Protein AF-R5CMC1-F1 (afdb_monomer_lite)

Secondary structure (DSSP, 8-state):
--EEEE-TTSBHHHHHHHHHHHHS-EEEEEETTEEPPTTSBHHHH--SS-----EEEETTSBHHHHHHHHHHHH---EEEE-TTS-SBPPTTSBGGGGGGSPTT--HHHHHHHHHHHHHHHHHHHHHSS----TTGGG---EEEEEEETTEEEEEETTS-EEEEEE-S-HHHHHHHHHHHTT----TT--HHHHHHHHHHHHSTTSSEEEETTEEEEE-TTS-EEEEEE-SSHHHHHHHHHHHTT----TT--HHHHHHHHHHHHHHT-

Radius of gyration: 24.09 Å; chains: 1; bounding box: 57×42×67 Å

pLDDT: mean 83.31, std 14.86, range [30.09, 97.38]

Structure (mmCIF, N/CA/C/O backbone):
data_AF-R5CMC1-F1
#
_entry.id   AF-R5CMC1-F1
#
loop_
_atom_site.group_PDB
_atom_site.id
_atom_site.type_symbol
_atom_site.label_atom_id
_atom_site.label_alt_id
_atom_site.label_comp_id
_atom_site.label_asym_id
_atom_site.label_entity_id
_atom_site.label_seq_id
_atom_site.pdbx_PDB_ins_code
_atom_site.Cartn_x
_atom_site.Cartn_y
_atom_site.Cartn_z
_atom_site.occupancy
_atom_site.B_iso_or_equiv
_atom_site.auth_seq_id
_atom_site.auth_comp_id
_atom_site.auth_asym_id
_atom_site.auth_atom_id
_atom_site.pdbx_PDB_model_num
ATOM 1 N N . MET A 1 1 ? 2.387 18.041 -15.851 1.00 59.41 1 MET A N 1
ATOM 2 C CA . MET A 1 1 ? 2.554 16.586 -15.951 1.00 59.41 1 MET A CA 1
ATOM 3 C C . MET A 1 1 ? 3.574 16.272 -17.021 1.00 59.41 1 MET A C 1
ATOM 5 O O . MET A 1 1 ? 3.312 16.553 -18.188 1.00 59.41 1 MET A O 1
ATOM 9 N N . LYS A 1 2 ? 4.754 15.781 -16.638 1.00 79.81 2 LYS A N 1
ATOM 10 C CA . LYS A 1 2 ? 5.768 15.344 -17.600 1.00 79.81 2 LYS A CA 1
ATOM 11 C C . LYS A 1 2 ? 5.525 13.889 -18.008 1.00 79.81 2 LYS A C 1
ATOM 13 O O . LYS A 1 2 ? 5.348 13.019 -17.153 1.00 79.81 2 LYS A O 1
ATOM 18 N N . THR A 1 3 ? 5.516 13.622 -19.310 1.00 87.25 3 THR A N 1
ATOM 19 C CA . THR A 1 3 ? 5.372 12.269 -19.852 1.00 87.25 3 THR A CA 1
ATOM 20 C C . THR A 1 3 ? 6.050 12.137 -21.210 1.00 87.25 3 THR A C 1
ATOM 22 O O . THR A 1 3 ? 6.203 13.131 -21.923 1.00 87.25 3 THR A O 1
ATOM 25 N N . PHE A 1 4 ? 6.448 10.919 -21.576 1.00 88.88 4 PHE A N 1
ATOM 26 C CA . PHE A 1 4 ? 6.809 10.590 -22.948 1.00 88.88 4 PHE A CA 1
ATOM 27 C C . PHE A 1 4 ? 6.451 9.141 -23.291 1.00 88.88 4 PHE A C 1
ATOM 29 O O . PHE A 1 4 ? 6.505 8.245 -22.447 1.00 88.88 4 PHE A O 1
ATOM 36 N N . ALA A 1 5 ? 6.099 8.909 -24.555 1.00 89.56 5 ALA A N 1
ATOM 37 C CA . ALA A 1 5 ? 5.783 7.582 -25.063 1.00 89.56 5 ALA A CA 1
ATOM 38 C C . ALA A 1 5 ? 7.048 6.842 -25.520 1.00 89.56 5 ALA A C 1
ATOM 40 O O . ALA A 1 5 ? 7.943 7.418 -26.143 1.00 89.56 5 ALA A O 1
ATOM 41 N N . ILE A 1 6 ? 7.094 5.543 -25.244 1.00 92.00 6 ILE A N 1
ATOM 42 C CA . ILE A 1 6 ? 8.160 4.628 -25.638 1.00 92.00 6 ILE A CA 1
ATOM 43 C C . ILE A 1 6 ? 7.558 3.575 -26.554 1.00 92.00 6 ILE A C 1
ATOM 45 O O . ILE A 1 6 ? 6.587 2.902 -26.203 1.00 92.00 6 ILE A O 1
ATOM 49 N N . ASP A 1 7 ? 8.169 3.402 -27.719 1.00 90.50 7 ASP A N 1
ATOM 50 C CA . ASP A 1 7 ? 7.853 2.325 -28.645 1.00 90.50 7 ASP A CA 1
ATOM 51 C C . ASP A 1 7 ? 9.130 1.652 -29.163 1.00 90.50 7 ASP A C 1
ATOM 53 O O . ASP A 1 7 ? 10.244 2.154 -29.000 1.00 90.50 7 ASP A O 1
ATOM 57 N N . GLY A 1 8 ? 8.975 0.490 -29.800 1.00 87.06 8 GLY A N 1
ATOM 58 C CA . GLY A 1 8 ? 10.109 -0.313 -30.257 1.00 87.06 8 GLY A CA 1
ATOM 59 C C . GLY A 1 8 ? 11.004 0.363 -31.308 1.00 87.06 8 GLY A C 1
ATOM 60 O O . GLY A 1 8 ? 12.155 -0.036 -31.466 1.00 87.06 8 GLY A O 1
ATOM 61 N N . ARG A 1 9 ? 10.523 1.370 -32.044 1.00 89.62 9 ARG A N 1
ATOM 62 C CA . ARG A 1 9 ? 11.312 2.059 -33.082 1.00 89.62 9 ARG A CA 1
ATOM 63 C C . ARG A 1 9 ? 12.285 3.072 -32.489 1.00 89.62 9 ARG A C 1
ATOM 65 O O . ARG A 1 9 ? 13.214 3.489 -33.181 1.00 89.62 9 ARG A O 1
ATOM 72 N N . LEU A 1 10 ? 12.084 3.457 -31.231 1.00 93.56 10 LEU A N 1
ATOM 73 C CA . LEU A 1 10 ? 12.938 4.404 -30.536 1.00 93.56 10 LEU A CA 1
ATOM 74 C C . LEU A 1 10 ? 14.370 3.851 -30.416 1.00 93.56 10 LEU A C 1
ATOM 76 O O . LEU A 1 10 ? 14.573 2.654 -30.184 1.00 93.56 10 LEU A O 1
ATOM 80 N N . ARG A 1 11 ? 15.378 4.714 -30.585 1.00 96.62 11 ARG A N 1
ATOM 81 C CA . ARG A 1 11 ? 16.780 4.346 -30.335 1.00 96.62 11 ARG A CA 1
ATOM 82 C C . ARG A 1 11 ? 17.079 4.366 -28.844 1.00 96.62 11 ARG A C 1
ATOM 84 O O . ARG A 1 11 ? 16.501 5.158 -28.103 1.00 96.62 11 ARG A O 1
ATOM 91 N N . VAL A 1 12 ? 18.035 3.547 -28.416 1.00 96.94 12 VAL A N 1
ATOM 92 C CA . VAL A 1 12 ? 18.514 3.526 -27.026 1.00 96.94 12 VAL A CA 1
ATOM 93 C C . VAL A 1 12 ? 18.991 4.911 -26.591 1.00 96.94 12 VAL A C 1
ATOM 95 O O . VAL A 1 12 ? 18.649 5.349 -25.493 1.00 96.94 12 VAL A O 1
ATOM 98 N N . LYS A 1 13 ? 19.713 5.628 -27.459 1.00 97.38 13 LYS A N 1
ATOM 99 C CA . LYS A 1 13 ? 20.130 7.010 -27.207 1.00 97.38 13 LYS A CA 1
ATOM 100 C C . LYS A 1 13 ? 18.946 7.933 -26.933 1.00 97.38 13 LYS A C 1
ATOM 102 O O . LYS A 1 13 ? 18.904 8.579 -25.896 1.00 97.38 13 LYS A O 1
ATOM 107 N N . THR A 1 14 ? 17.950 7.922 -27.818 1.00 96.75 14 THR A N 1
ATOM 108 C CA . THR A 1 14 ? 16.742 8.745 -27.680 1.00 96.75 14 THR A CA 1
ATOM 109 C C . THR A 1 14 ? 15.995 8.438 -26.384 1.00 96.75 14 THR A C 1
ATOM 111 O O . THR A 1 14 ? 15.523 9.358 -25.729 1.00 96.75 14 THR A O 1
ATOM 114 N N . LEU A 1 15 ? 15.930 7.165 -25.972 1.00 96.12 15 LEU A N 1
ATOM 115 C CA . LEU A 1 15 ? 15.303 6.781 -24.704 1.00 96.12 15 LEU A CA 1
ATOM 116 C C . LEU A 1 15 ? 16.036 7.415 -23.518 1.00 96.12 15 LEU A C 1
ATOM 118 O O . LEU A 1 15 ? 15.398 7.983 -22.636 1.00 96.12 15 LEU A O 1
ATOM 122 N N . LYS A 1 16 ? 17.370 7.315 -23.499 1.00 97.06 16 LYS A N 1
ATOM 123 C CA . LYS A 1 16 ? 18.210 7.886 -22.438 1.00 97.06 16 LYS A CA 1
ATOM 124 C C . LYS A 1 16 ? 18.105 9.407 -22.392 1.00 97.06 16 LYS A C 1
ATOM 126 O O . LYS A 1 16 ? 17.956 9.960 -21.305 1.00 97.06 16 LYS A O 1
ATOM 131 N N . ASP A 1 17 ? 18.163 10.054 -23.553 1.00 96.75 17 ASP A N 1
ATOM 132 C CA . ASP A 1 17 ? 18.106 11.509 -23.680 1.00 96.75 17 ASP A CA 1
ATOM 133 C C . ASP A 1 17 ? 16.742 12.031 -23.216 1.00 96.75 17 ASP A C 1
ATOM 135 O O . ASP A 1 17 ? 16.688 12.850 -22.302 1.00 96.75 17 ASP A O 1
ATOM 139 N N . HIS A 1 18 ? 15.639 11.468 -23.724 1.00 94.69 18 HIS A N 1
ATOM 140 C CA . HIS A 1 18 ? 14.291 11.854 -23.295 1.00 94.69 18 HIS A CA 1
ATOM 141 C C . HIS A 1 18 ? 14.075 11.607 -21.803 1.00 94.69 18 HIS A C 1
ATOM 143 O O . HIS A 1 18 ? 13.518 12.460 -21.115 1.00 94.69 18 HIS A O 1
ATOM 149 N N . PHE A 1 19 ? 14.532 10.467 -21.277 1.00 95.62 19 PHE A N 1
ATOM 150 C CA . PHE A 1 19 ? 14.424 10.177 -19.851 1.00 95.62 19 PHE A CA 1
ATOM 151 C C . PHE A 1 19 ? 15.168 11.225 -19.015 1.00 95.62 19 PHE A C 1
ATOM 153 O O . PHE A 1 19 ? 14.617 11.751 -18.048 1.00 95.62 19 PHE A O 1
ATOM 160 N N . LYS A 1 20 ? 16.391 11.583 -19.417 1.00 95.00 20 LYS A N 1
ATOM 161 C CA . LYS A 1 20 ? 17.207 12.584 -18.727 1.00 95.00 20 LYS A CA 1
ATOM 162 C C . LYS A 1 20 ? 16.623 13.990 -18.821 1.00 95.00 20 LYS A C 1
ATOM 164 O O . LYS A 1 20 ? 16.594 14.697 -17.822 1.00 95.00 20 LYS A O 1
ATOM 169 N N . GLU A 1 21 ? 16.147 14.401 -19.988 1.00 93.94 21 GLU A N 1
ATOM 170 C CA . GLU A 1 21 ? 15.527 15.716 -20.187 1.00 93.94 21 GLU A CA 1
ATOM 171 C C . GLU A 1 21 ? 14.210 15.846 -19.416 1.00 93.94 21 GLU A C 1
ATOM 173 O O . GLU A 1 21 ? 13.919 16.891 -18.833 1.00 93.94 21 GLU A O 1
ATOM 178 N N . THR A 1 22 ? 13.428 14.768 -19.365 1.00 92.06 22 THR A N 1
ATOM 179 C CA . THR A 1 22 ? 12.117 14.767 -18.713 1.00 92.06 22 THR A CA 1
ATOM 180 C C . THR A 1 22 ? 12.259 14.696 -17.190 1.00 92.06 22 THR A C 1
ATOM 182 O O . THR A 1 22 ? 11.681 15.511 -16.464 1.00 92.06 22 THR A O 1
ATOM 185 N N . PHE A 1 23 ? 13.059 13.751 -16.698 1.00 93.56 23 PHE A N 1
ATOM 186 C CA . PHE A 1 23 ? 13.088 13.352 -15.287 1.00 93.56 23 PHE A CA 1
ATOM 187 C C . PHE A 1 23 ? 14.410 13.664 -14.572 1.00 93.56 23 PHE A C 1
ATOM 189 O O . PHE A 1 23 ? 14.518 13.476 -13.367 1.00 93.56 23 PHE A O 1
ATOM 196 N N . GLY A 1 24 ? 15.440 14.126 -15.285 1.00 91.00 24 GLY A N 1
ATOM 197 C CA . GLY A 1 24 ? 16.738 14.505 -14.712 1.00 91.00 24 GLY A CA 1
ATOM 198 C C . GLY A 1 24 ? 17.630 13.341 -14.261 1.00 91.00 24 GLY A C 1
ATOM 199 O O . GLY A 1 24 ? 18.790 13.568 -13.922 1.00 91.00 24 GLY A O 1
ATOM 200 N N . GLY A 1 25 ? 17.127 12.104 -14.284 1.00 92.56 25 GLY A N 1
ATOM 201 C CA . GLY A 1 25 ? 17.890 10.889 -13.997 1.00 92.56 25 GLY A CA 1
ATOM 202 C C . GLY A 1 25 ? 18.703 10.372 -15.182 1.00 92.56 25 GLY A C 1
ATOM 203 O O . GLY A 1 25 ? 18.585 10.849 -16.310 1.00 92.56 25 GLY A O 1
ATOM 204 N N . THR A 1 26 ? 19.523 9.351 -14.940 1.00 95.88 26 THR A N 1
ATOM 205 C CA . THR A 1 26 ? 20.242 8.644 -16.009 1.00 95.88 26 THR A CA 1
ATOM 206 C C . THR A 1 26 ? 19.709 7.229 -16.179 1.00 95.88 26 THR A C 1
ATOM 208 O O . THR A 1 26 ? 19.244 6.605 -15.227 1.00 95.88 26 THR A O 1
ATOM 211 N N . LEU A 1 27 ? 19.758 6.717 -17.412 1.00 96.88 27 LEU A N 1
ATOM 212 C CA . LEU A 1 27 ? 19.225 5.400 -17.735 1.00 96.88 27 LEU A CA 1
ATOM 213 C C . LEU A 1 27 ? 20.311 4.463 -18.268 1.00 96.88 27 LEU A C 1
ATOM 215 O O . LEU A 1 27 ? 21.010 4.755 -19.243 1.00 96.88 27 LEU A O 1
ATOM 219 N N . ARG A 1 28 ? 20.414 3.283 -17.657 1.00 96.81 28 ARG A N 1
ATOM 220 C CA . ARG A 1 28 ? 21.267 2.183 -18.116 1.00 96.81 28 ARG A CA 1
ATOM 221 C C . ARG A 1 28 ? 20.402 1.162 -18.839 1.00 96.81 28 ARG A C 1
ATOM 223 O O . ARG A 1 28 ? 19.561 0.518 -18.227 1.00 96.81 28 ARG A O 1
ATOM 230 N N . VAL A 1 29 ? 20.627 0.992 -20.136 1.00 96.81 29 VAL A N 1
ATOM 231 C CA . VAL A 1 29 ? 19.872 0.052 -20.980 1.00 96.81 29 VAL A CA 1
ATOM 232 C C . VAL A 1 29 ? 20.763 -1.134 -21.324 1.00 96.81 29 VAL A C 1
ATOM 234 O O . VAL A 1 29 ? 21.939 -0.943 -21.648 1.00 96.81 29 VAL A O 1
ATOM 237 N N . TYR A 1 30 ? 20.222 -2.349 -21.252 1.00 95.62 30 TYR A N 1
ATOM 238 C CA . TYR A 1 30 ? 20.971 -3.583 -21.474 1.00 95.62 30 TYR A CA 1
ATOM 239 C C . TYR A 1 30 ? 20.464 -4.354 -22.695 1.00 95.62 30 TYR A C 1
ATOM 241 O O . TYR A 1 30 ? 19.266 -4.470 -22.924 1.00 95.62 30 TYR A O 1
ATOM 249 N N . ASN A 1 31 ? 21.407 -4.925 -23.444 1.00 91.81 31 ASN A N 1
ATOM 250 C CA . ASN A 1 31 ? 21.173 -5.961 -24.440 1.00 91.81 31 ASN A CA 1
ATOM 251 C C . ASN A 1 31 ? 21.730 -7.280 -23.880 1.00 91.81 31 ASN A C 1
ATOM 253 O O . ASN A 1 31 ? 22.949 -7.498 -23.813 1.00 91.81 31 ASN A O 1
ATOM 257 N N . GLY A 1 32 ? 20.831 -8.126 -23.376 1.00 87.12 32 GLY A N 1
ATOM 258 C CA . GLY A 1 32 ? 21.195 -9.301 -22.591 1.00 87.12 32 GLY A CA 1
ATOM 259 C C . GLY A 1 32 ? 22.036 -8.922 -21.365 1.00 87.12 32 GLY A C 1
ATOM 260 O O . GLY A 1 32 ? 21.588 -8.197 -20.481 1.00 87.12 32 GLY A O 1
ATOM 261 N N . LYS A 1 33 ? 23.278 -9.417 -21.300 1.00 88.75 33 LYS A N 1
ATOM 262 C CA . LYS A 1 33 ? 24.200 -9.167 -20.172 1.00 88.75 33 LYS A CA 1
ATOM 263 C C . LYS A 1 33 ? 25.062 -7.908 -20.330 1.00 88.75 33 LYS A C 1
ATOM 265 O O . LYS A 1 33 ? 25.783 -7.558 -19.399 1.00 88.75 33 LYS A O 1
ATOM 270 N N . LYS A 1 34 ? 25.047 -7.254 -21.496 1.00 94.06 34 LYS A N 1
ATOM 271 C CA . LYS A 1 34 ? 25.914 -6.104 -21.811 1.00 94.06 34 LYS A CA 1
ATOM 272 C C . LYS A 1 34 ? 25.094 -4.820 -21.901 1.00 94.06 34 LYS A C 1
ATOM 274 O O . LYS A 1 34 ? 23.895 -4.881 -22.151 1.00 94.06 34 LYS A O 1
ATOM 279 N N . LYS A 1 35 ? 25.733 -3.659 -21.715 1.00 94.25 35 LYS A N 1
ATOM 280 C CA . LYS A 1 35 ? 25.093 -2.370 -22.029 1.00 94.25 35 LYS A CA 1
ATOM 281 C C . LYS A 1 35 ? 24.721 -2.350 -23.516 1.00 94.25 35 LYS A C 1
ATOM 283 O O . LYS A 1 35 ? 25.494 -2.832 -24.344 1.00 94.25 35 LYS A O 1
ATOM 288 N N . ALA A 1 36 ? 23.529 -1.854 -23.819 1.00 96.06 36 ALA A N 1
ATOM 289 C CA . ALA A 1 36 ? 23.044 -1.731 -25.183 1.00 96.06 36 ALA A CA 1
ATOM 290 C C . ALA A 1 36 ? 23.804 -0.634 -25.942 1.00 96.06 36 ALA A C 1
ATOM 292 O O . ALA A 1 36 ? 24.255 0.341 -25.337 1.00 96.06 36 ALA A O 1
ATOM 293 N N . ASP A 1 37 ? 23.923 -0.819 -27.255 1.00 95.62 37 ASP A N 1
ATOM 294 C CA . ASP A 1 37 ? 24.443 0.189 -28.179 1.00 95.62 37 ASP A CA 1
ATOM 295 C C . ASP A 1 37 ? 23.436 1.340 -28.307 1.00 95.62 37 ASP A C 1
ATOM 297 O O . ASP A 1 37 ? 22.235 1.106 -28.443 1.00 95.62 37 ASP A O 1
ATOM 301 N N . ASP A 1 38 ? 23.930 2.573 -28.257 1.00 95.81 38 ASP A N 1
ATOM 302 C CA . ASP A 1 38 ? 23.134 3.797 -28.318 1.00 95.81 38 ASP A CA 1
ATOM 303 C C . ASP A 1 38 ? 22.429 3.968 -29.672 1.00 95.81 38 ASP A C 1
ATOM 305 O O . ASP A 1 38 ? 21.322 4.514 -29.724 1.00 95.81 38 ASP A O 1
ATOM 309 N N . GLU A 1 39 ? 23.016 3.441 -30.751 1.00 96.12 39 GLU A N 1
ATOM 310 C CA . GLU A 1 39 ? 22.427 3.491 -32.095 1.00 96.12 39 GLU A CA 1
ATOM 311 C C . GLU A 1 39 ? 21.422 2.359 -32.363 1.00 96.12 39 GLU A C 1
ATOM 313 O O . GLU A 1 39 ? 20.653 2.423 -33.328 1.00 96.12 39 GLU A O 1
ATOM 318 N N . ALA A 1 40 ? 21.374 1.337 -31.502 1.00 95.44 40 ALA A N 1
ATOM 319 C CA . ALA A 1 40 ? 20.404 0.258 -31.627 1.00 95.44 40 ALA A CA 1
ATOM 320 C C . ALA A 1 40 ? 18.981 0.750 -31.318 1.00 95.44 40 ALA A C 1
ATOM 322 O O . ALA A 1 40 ? 18.754 1.624 -30.477 1.00 95.44 40 ALA A O 1
ATOM 323 N N . THR A 1 41 ? 17.993 0.152 -31.981 1.00 94.81 41 THR A N 1
ATOM 324 C CA . THR A 1 41 ? 16.577 0.373 -31.647 1.00 94.81 41 THR A CA 1
ATOM 325 C C . THR A 1 41 ? 16.158 -0.553 -30.515 1.00 94.81 41 THR A C 1
ATOM 327 O O . THR A 1 41 ? 16.662 -1.677 -30.421 1.00 94.81 41 THR A O 1
ATOM 330 N N . LEU A 1 42 ? 15.192 -0.137 -29.693 1.00 92.19 42 LEU A N 1
ATOM 331 C CA . LEU A 1 42 ? 14.618 -1.003 -28.658 1.00 92.19 42 LEU A CA 1
ATOM 332 C C . LEU A 1 42 ? 14.097 -2.312 -29.269 1.00 92.19 42 LEU A C 1
ATOM 334 O O . LEU A 1 42 ? 14.334 -3.394 -28.738 1.00 92.19 42 LEU A O 1
ATOM 338 N N . ALA A 1 43 ? 13.494 -2.241 -30.458 1.00 90.12 43 ALA A N 1
ATOM 339 C CA . ALA A 1 43 ? 13.009 -3.408 -31.175 1.00 90.12 43 ALA A CA 1
ATOM 340 C C . ALA A 1 43 ? 14.120 -4.401 -31.559 1.00 90.12 43 ALA A C 1
ATOM 342 O O . ALA A 1 43 ? 13.856 -5.595 -31.650 1.00 90.12 43 ALA A O 1
ATOM 343 N N . SER A 1 44 ? 15.346 -3.927 -31.792 1.00 90.69 44 SER A N 1
ATOM 344 C CA . SER A 1 44 ? 16.480 -4.778 -32.180 1.00 90.69 44 SER A CA 1
ATOM 345 C C . SER A 1 44 ? 17.169 -5.483 -31.009 1.00 90.69 44 SER A C 1
ATOM 347 O O . SER A 1 44 ? 17.870 -6.467 -31.228 1.00 90.69 44 SER A O 1
ATOM 349 N N . ILE A 1 45 ? 16.972 -4.999 -29.779 1.00 91.31 45 ILE A N 1
ATOM 350 C CA . ILE A 1 45 ? 17.603 -5.548 -28.563 1.00 91.31 45 ILE A CA 1
ATOM 351 C C . ILE A 1 45 ? 16.608 -6.236 -27.620 1.00 91.31 45 ILE A C 1
ATOM 353 O O . ILE A 1 45 ? 17.006 -6.754 -26.578 1.00 91.31 45 ILE A O 1
ATOM 357 N N . ARG A 1 46 ? 15.319 -6.217 -27.973 1.00 86.81 46 ARG A N 1
ATOM 358 C CA . ARG A 1 46 ? 14.238 -6.882 -27.241 1.00 86.81 46 ARG A CA 1
ATOM 359 C C . ARG A 1 46 ? 14.472 -8.387 -27.154 1.00 86.81 46 ARG A C 1
ATOM 361 O O . ARG A 1 46 ? 14.999 -8.992 -28.089 1.00 86.81 46 ARG A O 1
ATOM 368 N N . THR A 1 47 ? 14.022 -9.001 -26.066 1.00 80.94 47 THR A N 1
ATOM 369 C CA . THR A 1 47 ? 14.075 -10.460 -25.896 1.00 80.94 47 THR A CA 1
ATOM 370 C C . THR A 1 47 ? 12.695 -11.027 -25.569 1.00 80.94 47 THR A C 1
ATOM 372 O O . THR A 1 47 ? 11.901 -10.375 -24.904 1.00 80.94 47 THR A O 1
ATOM 375 N N . GLY A 1 48 ? 12.401 -12.239 -26.049 1.00 70.06 48 GLY A N 1
ATOM 376 C CA . GLY A 1 48 ? 11.093 -12.886 -25.882 1.00 70.06 48 GLY A CA 1
ATOM 377 C C . GLY A 1 48 ? 10.086 -12.593 -27.005 1.00 70.06 48 GLY A C 1
ATOM 378 O O . GLY A 1 48 ? 10.233 -11.638 -27.768 1.00 70.06 48 GLY A O 1
ATOM 379 N N . ASP A 1 49 ? 9.065 -13.451 -27.103 1.00 61.28 49 ASP A N 1
ATOM 380 C CA . ASP A 1 49 ? 7.999 -13.383 -28.121 1.00 61.28 49 ASP A CA 1
ATOM 381 C C . ASP A 1 49 ? 6.891 -12.368 -27.777 1.00 61.28 49 ASP A C 1
ATOM 383 O O . ASP A 1 49 ? 6.019 -12.070 -28.595 1.00 61.28 49 ASP A O 1
ATOM 387 N N . THR A 1 50 ? 6.911 -11.801 -26.571 1.00 56.44 50 THR A N 1
ATOM 388 C CA . THR A 1 50 ? 5.948 -10.796 -26.116 1.00 56.44 50 THR A CA 1
ATOM 389 C C . THR A 1 50 ? 6.360 -9.411 -26.580 1.00 56.44 50 THR A C 1
ATOM 391 O O . THR A 1 50 ? 7.096 -8.714 -25.887 1.00 56.44 50 THR A O 1
ATOM 394 N N . VAL A 1 51 ? 5.892 -8.998 -27.766 1.00 55.22 51 VAL A N 1
ATOM 395 C CA . VAL A 1 51 ? 6.048 -7.606 -28.206 1.00 55.22 51 VAL A CA 1
ATOM 396 C C . VAL A 1 51 ? 4.877 -7.116 -29.048 1.00 55.22 51 VAL A C 1
ATOM 398 O O . VAL A 1 51 ? 4.807 -7.356 -30.251 1.00 55.22 51 VAL A O 1
ATOM 401 N N . SER A 1 52 ? 4.034 -6.291 -28.438 1.00 57.59 52 SER A N 1
ATOM 402 C CA . SER A 1 52 ? 3.412 -5.155 -29.119 1.00 57.59 52 SER A CA 1
ATOM 403 C C . SER A 1 52 ? 2.890 -4.178 -28.075 1.00 57.59 52 SER A C 1
ATOM 405 O O . SER A 1 52 ? 2.156 -4.583 -27.176 1.00 57.59 52 SER A O 1
ATOM 407 N N . GLY A 1 53 ? 3.237 -2.900 -28.197 1.00 65.50 53 GLY A N 1
ATOM 408 C CA . GLY A 1 53 ? 2.653 -1.865 -27.355 1.00 65.50 53 GLY A CA 1
ATOM 409 C C . GLY A 1 53 ? 3.458 -0.576 -27.335 1.00 65.50 53 GLY A C 1
ATOM 410 O O . GLY A 1 53 ? 4.579 -0.507 -27.840 1.00 65.50 53 GLY A O 1
ATOM 411 N N . GLN A 1 54 ? 2.847 0.434 -26.732 1.00 79.81 54 GLN A N 1
ATOM 412 C CA . GLN A 1 54 ? 3.506 1.649 -26.279 1.00 79.81 54 GLN A CA 1
ATOM 413 C C . GLN A 1 54 ? 3.545 1.613 -24.746 1.00 79.81 54 GLN A C 1
ATOM 415 O O . GLN A 1 54 ? 2.619 1.113 -24.097 1.00 79.81 54 GLN A O 1
ATOM 420 N N . VAL A 1 55 ? 4.633 2.101 -24.160 1.00 83.00 55 VAL A N 1
ATOM 421 C CA . VAL A 1 55 ? 4.676 2.464 -22.739 1.00 83.00 55 VAL A CA 1
ATOM 422 C C . VAL A 1 55 ? 4.531 3.969 -22.675 1.00 83.00 55 VAL A C 1
ATOM 424 O O . VAL A 1 55 ? 5.301 4.681 -23.313 1.00 83.00 55 VAL A O 1
ATOM 427 N N . GLU A 1 56 ? 3.561 4.455 -21.916 1.00 87.38 56 GLU A N 1
ATOM 428 C CA . GLU A 1 56 ? 3.521 5.860 -21.542 1.00 87.38 56 GLU A CA 1
ATOM 429 C C . GLU A 1 56 ? 4.267 6.012 -20.220 1.00 87.38 56 GLU A C 1
ATOM 431 O O . GLU A 1 56 ? 3.877 5.457 -19.195 1.00 87.38 56 GLU A O 1
ATOM 436 N N . CYS A 1 57 ? 5.396 6.709 -20.264 1.00 85.81 57 CYS A N 1
ATOM 437 C CA . CYS A 1 57 ? 6.234 6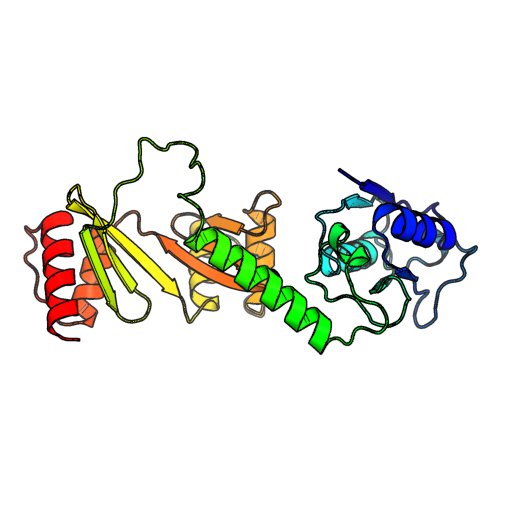.931 -19.103 1.00 85.81 57 CYS A CA 1
ATOM 438 C C . CYS A 1 57 ? 5.796 8.236 -18.434 1.00 85.81 57 CYS A C 1
ATOM 440 O O . CYS A 1 57 ? 5.917 9.301 -19.040 1.00 85.81 57 CYS A O 1
ATOM 442 N N . THR A 1 58 ? 5.247 8.175 -17.221 1.00 87.00 58 THR A N 1
ATOM 443 C CA . THR A 1 58 ? 4.711 9.343 -16.493 1.00 87.00 58 THR A CA 1
ATOM 444 C C . THR A 1 58 ? 5.546 9.670 -15.262 1.00 87.00 58 THR A C 1
ATOM 446 O O . THR A 1 58 ? 6.057 8.764 -14.615 1.00 87.00 58 THR A O 1
ATOM 449 N N . GLU A 1 59 ? 5.616 10.942 -14.875 1.00 81.62 59 GLU A N 1
ATOM 450 C CA . GLU A 1 59 ? 6.455 11.403 -13.754 1.00 81.62 59 GLU A CA 1
ATOM 451 C C . GLU A 1 59 ? 6.145 10.760 -12.384 1.00 81.62 59 GLU A C 1
ATOM 453 O O . GLU A 1 59 ? 7.057 10.601 -11.577 1.00 81.62 59 GLU A O 1
ATOM 458 N N . ASN A 1 60 ? 4.897 10.336 -12.150 1.00 78.62 60 ASN A N 1
ATOM 459 C CA . ASN A 1 60 ? 4.458 9.679 -10.908 1.00 78.62 60 ASN A CA 1
ATOM 460 C C . ASN A 1 60 ? 4.676 8.158 -10.903 1.00 78.62 60 ASN A C 1
ATOM 462 O O . ASN A 1 60 ? 4.435 7.512 -9.886 1.00 78.62 60 ASN A O 1
ATOM 466 N N . MET A 1 61 ? 5.101 7.579 -12.029 1.00 80.56 61 MET A N 1
ATOM 467 C CA . MET A 1 61 ? 5.489 6.172 -12.081 1.00 80.56 61 MET A CA 1
ATOM 468 C C . MET A 1 61 ? 6.721 5.984 -11.196 1.00 80.56 61 MET A C 1
ATOM 470 O O . MET A 1 61 ? 7.614 6.834 -11.172 1.00 80.56 61 MET A O 1
ATOM 474 N N . THR A 1 62 ? 6.774 4.888 -10.451 1.00 86.44 62 THR A N 1
ATOM 475 C CA . THR A 1 62 ? 7.961 4.564 -9.653 1.00 86.44 62 THR A CA 1
ATOM 476 C C . THR A 1 62 ? 9.070 3.976 -10.526 1.00 86.44 62 THR A C 1
ATOM 478 O O . THR A 1 62 ? 8.810 3.408 -11.591 1.00 86.44 62 THR A O 1
ATOM 481 N N . VAL A 1 63 ? 10.323 4.083 -10.082 1.00 88.12 63 VAL A N 1
ATOM 482 C CA . VAL A 1 63 ? 11.482 3.486 -10.761 1.00 88.12 63 VAL A CA 1
ATOM 483 C C . VAL A 1 63 ? 11.265 1.988 -10.982 1.00 88.12 63 VAL A C 1
ATOM 485 O O . VAL A 1 63 ? 11.464 1.500 -12.094 1.00 88.12 63 VAL A O 1
ATOM 488 N N . GLY A 1 64 ? 10.791 1.269 -9.959 1.00 82.12 64 GLY A N 1
ATOM 489 C CA . GLY A 1 64 ? 10.542 -0.170 -10.056 1.00 82.12 64 GLY A CA 1
ATOM 490 C C . GLY A 1 64 ? 9.440 -0.523 -11.056 1.00 82.12 64 GLY A C 1
ATOM 491 O O . GLY A 1 64 ? 9.585 -1.475 -11.822 1.00 82.12 64 GLY A O 1
ATOM 492 N N . GLU A 1 65 ? 8.354 0.255 -11.095 1.00 82.62 65 GLU A N 1
ATOM 493 C CA . GLU A 1 65 ? 7.278 0.073 -12.080 1.00 82.62 65 GLU A CA 1
ATOM 494 C C . GLU A 1 65 ? 7.780 0.299 -13.506 1.00 82.62 65 GLU A C 1
ATOM 496 O O . GLU A 1 65 ? 7.498 -0.512 -14.386 1.00 82.62 65 GLU A O 1
ATOM 501 N N . PHE A 1 66 ? 8.573 1.349 -13.729 1.00 91.81 66 PHE A N 1
ATOM 502 C CA . PHE A 1 66 ? 9.151 1.641 -15.036 1.00 91.81 66 PHE A CA 1
ATOM 503 C C . PHE A 1 66 ? 10.091 0.526 -15.523 1.00 91.81 66 PHE A C 1
ATOM 505 O O . PHE A 1 66 ? 9.981 0.069 -16.665 1.00 91.81 66 PHE A O 1
ATOM 512 N N . GLU A 1 67 ? 11.002 0.055 -14.664 1.00 91.31 67 GLU A N 1
ATOM 513 C CA . GLU A 1 67 ? 11.916 -1.047 -14.992 1.00 91.31 67 GLU A CA 1
ATOM 514 C C . GLU A 1 67 ? 11.153 -2.337 -15.319 1.00 91.31 67 GLU A C 1
ATOM 516 O O . GLU A 1 67 ? 11.487 -3.036 -16.285 1.00 91.31 67 GLU A O 1
ATOM 521 N N . GLN A 1 68 ? 10.093 -2.621 -14.559 1.00 86.69 68 GLN A N 1
ATOM 522 C CA . GLN A 1 68 ? 9.230 -3.769 -14.795 1.00 86.69 68 GLN A CA 1
ATOM 523 C C . GLN A 1 68 ? 8.448 -3.633 -16.107 1.00 86.69 68 GLN A C 1
ATOM 525 O O . GLN A 1 68 ? 8.419 -4.586 -16.880 1.00 86.69 68 GLN A O 1
ATOM 530 N N . GLU A 1 69 ? 7.874 -2.467 -16.418 1.00 88.44 69 GLU A N 1
ATOM 531 C CA . GLU A 1 69 ? 7.160 -2.243 -17.684 1.00 88.44 69 GLU A CA 1
ATOM 532 C C . GLU A 1 69 ? 8.070 -2.435 -18.903 1.00 88.44 69 GLU A C 1
ATOM 534 O O . GLU A 1 69 ? 7.661 -3.037 -19.900 1.00 88.44 69 GLU A O 1
ATOM 539 N N . MET A 1 70 ? 9.318 -1.969 -18.822 1.00 90.31 70 MET A N 1
ATOM 540 C CA . MET A 1 70 ? 10.305 -2.160 -19.886 1.00 90.31 70 MET A CA 1
ATOM 541 C C . MET A 1 70 ? 10.692 -3.634 -20.058 1.00 90.31 70 MET A C 1
ATOM 543 O O . MET A 1 70 ? 10.841 -4.113 -21.190 1.00 90.31 70 MET A O 1
ATOM 547 N N . SER A 1 71 ? 10.793 -4.373 -18.952 1.00 88.50 71 SER A N 1
ATOM 548 C CA . SER A 1 71 ? 11.009 -5.818 -18.977 1.00 88.50 71 SER A CA 1
ATOM 549 C C . SER A 1 71 ? 9.798 -6.565 -19.544 1.00 88.50 71 SER A C 1
ATOM 551 O O . SER A 1 71 ? 9.967 -7.444 -20.381 1.00 88.50 71 SER A O 1
ATOM 553 N N . ASP A 1 72 ? 8.578 -6.215 -19.144 1.00 85.62 72 ASP A N 1
ATOM 554 C CA . ASP A 1 72 ? 7.366 -6.945 -19.527 1.00 85.62 72 ASP A CA 1
ATOM 555 C C . ASP A 1 72 ? 6.962 -6.680 -20.984 1.00 85.62 72 ASP A C 1
ATOM 557 O O . ASP A 1 72 ? 6.611 -7.611 -21.709 1.00 85.62 72 ASP A O 1
ATOM 561 N N . LYS A 1 73 ? 7.012 -5.416 -21.436 1.00 86.06 73 LYS A N 1
ATOM 562 C CA . LYS A 1 73 ? 6.532 -5.028 -22.777 1.00 86.06 73 LYS A CA 1
ATOM 563 C C . LYS A 1 73 ? 7.593 -5.118 -23.868 1.00 86.06 73 LYS A C 1
ATOM 565 O O . LYS A 1 73 ? 7.244 -5.272 -25.040 1.00 86.06 73 LYS A O 1
ATOM 570 N N . PHE A 1 74 ? 8.869 -4.998 -23.505 1.00 87.94 74 PHE A N 1
ATOM 571 C CA . PHE A 1 74 ? 9.970 -5.052 -24.466 1.00 87.94 74 PHE A CA 1
ATOM 572 C C . PHE A 1 74 ? 10.981 -6.161 -24.168 1.00 87.94 74 PHE A C 1
ATOM 574 O O . PHE A 1 74 ? 11.866 -6.385 -24.987 1.00 87.94 74 PHE A O 1
ATOM 581 N N . GLY A 1 75 ? 10.913 -6.855 -23.029 1.00 88.69 75 GLY A N 1
ATOM 582 C CA . GLY A 1 75 ? 11.957 -7.818 -22.661 1.00 88.69 75 GLY A CA 1
ATOM 583 C C . GLY A 1 75 ? 13.331 -7.164 -22.534 1.00 88.69 75 GLY A C 1
ATOM 584 O O . GLY A 1 75 ? 14.346 -7.800 -22.827 1.00 88.69 75 GLY A O 1
ATOM 585 N N . ILE A 1 76 ? 13.367 -5.872 -22.188 1.00 91.31 76 ILE A N 1
ATOM 586 C CA . ILE A 1 76 ? 14.594 -5.086 -22.071 1.00 91.31 76 ILE A CA 1
ATOM 587 C C . ILE A 1 76 ? 14.800 -4.761 -20.605 1.00 91.31 76 ILE A C 1
ATOM 589 O O . ILE A 1 76 ? 13.990 -4.081 -19.978 1.00 91.31 76 ILE A O 1
ATOM 593 N N . LYS A 1 77 ? 15.945 -5.183 -20.075 1.00 94.25 77 LYS A N 1
ATOM 594 C CA . LYS A 1 77 ? 16.382 -4.726 -18.765 1.00 94.25 77 LYS A CA 1
ATOM 595 C C . LYS A 1 77 ? 16.862 -3.282 -18.875 1.00 94.25 77 LYS A C 1
ATOM 597 O O . LYS A 1 77 ? 17.837 -2.992 -19.576 1.00 94.25 77 LYS A O 1
ATOM 602 N N . VAL A 1 78 ? 16.218 -2.399 -18.128 1.00 95.50 78 VAL A N 1
ATOM 603 C CA . VAL A 1 78 ? 16.687 -1.034 -17.890 1.00 95.50 78 VAL A CA 1
ATOM 604 C C . VAL A 1 78 ? 16.951 -0.845 -16.404 1.00 95.50 78 VAL A C 1
ATOM 606 O O . VAL A 1 78 ? 16.426 -1.600 -15.593 1.00 95.50 78 VAL A O 1
ATOM 609 N N . GLN A 1 79 ? 17.816 0.104 -16.062 1.00 97.12 79 GLN A N 1
ATOM 610 C CA . GLN A 1 79 ? 18.035 0.516 -14.682 1.00 97.12 79 GLN A CA 1
ATOM 611 C C . GLN A 1 79 ? 18.100 2.033 -14.590 1.00 97.12 79 GLN A C 1
ATOM 613 O O . GLN A 1 79 ? 18.838 2.657 -15.364 1.00 97.12 79 GLN A O 1
ATOM 618 N N . VAL A 1 80 ? 17.369 2.612 -13.643 1.00 96.31 80 VAL A N 1
ATOM 619 C CA . VAL A 1 80 ? 17.410 4.051 -13.370 1.00 96.31 80 VAL A CA 1
ATOM 620 C C . VAL A 1 80 ? 18.532 4.350 -12.381 1.00 96.31 80 VAL A C 1
ATOM 622 O O . VAL A 1 80 ? 18.702 3.678 -11.363 1.00 96.31 80 VAL A O 1
ATOM 625 N N . ALA A 1 81 ? 19.332 5.364 -12.685 1.00 94.62 81 ALA A N 1
ATOM 626 C CA . ALA A 1 81 ? 20.430 5.821 -11.852 1.00 94.62 81 ALA A CA 1
ATOM 627 C C . ALA A 1 81 ? 20.303 7.314 -11.531 1.00 94.62 81 ALA A C 1
ATOM 629 O O . ALA A 1 81 ? 19.553 8.056 -12.175 1.00 94.62 81 ALA A O 1
ATOM 630 N N . SER A 1 82 ? 21.059 7.742 -10.520 1.00 93.00 82 SER A N 1
ATOM 631 C CA . SER A 1 82 ? 21.181 9.137 -10.107 1.00 93.00 82 SER A CA 1
ATOM 632 C C . SER A 1 82 ? 21.584 10.047 -11.281 1.00 93.00 82 SER A C 1
ATOM 634 O O . SER A 1 82 ? 22.105 9.565 -12.295 1.00 93.00 82 SER A O 1
ATOM 636 N N . PRO A 1 83 ? 21.381 11.373 -11.183 1.00 93.19 83 PRO A N 1
ATOM 637 C CA . PRO A 1 83 ? 21.682 12.308 -12.275 1.00 93.19 83 PRO A CA 1
ATOM 638 C C . PRO A 1 83 ? 23.132 12.261 -12.793 1.00 93.19 83 PRO A C 1
ATOM 640 O O . PRO A 1 83 ? 23.410 12.633 -13.934 1.00 93.19 83 PRO A O 1
ATOM 643 N N . ASP A 1 84 ? 24.064 11.804 -11.958 1.00 91.00 84 ASP A N 1
ATOM 644 C CA . ASP A 1 84 ? 25.488 11.628 -12.247 1.00 91.00 84 ASP A CA 1
ATOM 645 C C . ASP A 1 84 ? 25.886 10.188 -12.637 1.00 91.00 84 ASP A C 1
ATOM 647 O O . ASP A 1 84 ? 27.075 9.901 -12.747 1.00 91.00 84 ASP A O 1
ATOM 651 N N . ASP A 1 85 ? 24.918 9.290 -12.864 1.00 93.81 85 ASP A N 1
ATOM 652 C CA . ASP A 1 85 ? 25.121 7.857 -13.159 1.00 93.81 85 ASP A CA 1
ATOM 653 C C . ASP A 1 85 ? 25.971 7.128 -12.096 1.00 93.81 85 ASP A C 1
ATOM 655 O O . ASP A 1 85 ? 26.649 6.138 -12.377 1.00 93.81 85 ASP A O 1
ATOM 659 N N . TRP A 1 86 ? 25.953 7.609 -10.851 1.00 90.56 86 TRP A N 1
ATOM 660 C CA . TRP A 1 86 ? 26.769 7.067 -9.766 1.00 90.56 86 TRP A CA 1
ATOM 661 C C . TRP A 1 86 ? 26.117 5.854 -9.093 1.00 90.56 86 TRP A C 1
ATOM 663 O O . TRP A 1 86 ? 26.709 4.773 -9.021 1.00 90.56 86 TRP A O 1
ATOM 673 N N . VAL A 1 87 ? 24.873 6.000 -8.635 1.00 91.19 87 VAL A N 1
ATOM 674 C CA . VAL A 1 87 ? 24.142 4.969 -7.885 1.00 91.19 87 VAL A CA 1
ATOM 675 C C . VAL A 1 87 ? 22.816 4.651 -8.566 1.00 91.19 87 VAL A C 1
ATOM 677 O O . VAL A 1 87 ? 22.207 5.518 -9.181 1.00 91.19 87 VAL A O 1
ATOM 680 N N . LEU A 1 88 ? 22.364 3.397 -8.473 1.00 93.25 88 LEU A N 1
ATOM 681 C CA . LEU A 1 88 ? 21.021 3.028 -8.927 1.00 93.25 88 LEU A CA 1
ATOM 682 C C . LEU A 1 88 ? 19.983 3.632 -7.985 1.00 93.25 88 LEU A C 1
ATOM 684 O O . LEU A 1 88 ? 20.111 3.456 -6.769 1.00 93.25 88 LEU A O 1
ATOM 688 N N . ALA A 1 89 ? 18.983 4.306 -8.549 1.00 89.88 89 ALA A N 1
ATOM 689 C CA . ALA A 1 89 ? 17.849 4.807 -7.790 1.00 89.88 89 ALA A CA 1
ATOM 690 C C . ALA A 1 89 ? 17.122 3.635 -7.116 1.00 89.88 89 ALA A C 1
ATOM 692 O O . ALA A 1 89 ? 17.156 2.503 -7.602 1.00 89.88 89 ALA A O 1
ATOM 693 N N . LEU A 1 90 ? 16.517 3.892 -5.957 1.00 80.69 90 LEU A N 1
ATOM 694 C CA . LEU A 1 90 ? 15.680 2.890 -5.305 1.00 80.69 90 LEU A CA 1
ATOM 695 C C . LEU A 1 90 ? 14.354 2.792 -6.061 1.00 80.69 90 LEU A C 1
ATOM 697 O O . LEU A 1 90 ? 13.824 3.816 -6.486 1.00 80.69 90 LEU A O 1
ATOM 701 N N . ASP A 1 91 ? 13.804 1.582 -6.161 1.00 80.31 91 ASP A N 1
ATOM 702 C CA . ASP A 1 91 ? 12.551 1.276 -6.869 1.00 80.31 91 ASP A CA 1
ATOM 703 C C . ASP A 1 91 ? 11.371 2.171 -6.454 1.00 80.31 91 ASP A C 1
ATOM 705 O O . ASP A 1 91 ? 10.419 2.328 -7.207 1.00 80.31 91 ASP A O 1
ATOM 709 N N . GLU A 1 92 ? 11.443 2.727 -5.248 1.00 76.50 92 GLU A N 1
ATOM 710 C CA . GLU A 1 92 ? 10.422 3.512 -4.552 1.00 76.50 92 GLU A CA 1
ATOM 711 C C . GLU A 1 92 ? 10.394 4.981 -4.973 1.00 76.50 92 GLU A C 1
ATOM 713 O O . GLU A 1 92 ? 9.378 5.648 -4.786 1.00 76.50 92 GLU A O 1
ATOM 718 N N . TYR A 1 93 ? 11.498 5.491 -5.531 1.00 79.69 93 TYR A N 1
ATOM 719 C CA . TYR A 1 93 ? 11.529 6.849 -6.063 1.00 79.69 93 TYR A CA 1
ATOM 720 C C . TYR A 1 93 ? 10.566 6.934 -7.245 1.00 79.69 93 TYR A C 1
ATOM 722 O O . TYR A 1 93 ? 10.555 6.069 -8.122 1.00 79.69 93 TYR A O 1
ATOM 730 N N . THR A 1 94 ? 9.772 7.994 -7.293 1.00 88.56 94 THR A N 1
ATOM 731 C CA . THR A 1 94 ? 9.049 8.380 -8.504 1.00 88.56 94 THR A CA 1
ATOM 732 C C . THR A 1 94 ? 10.032 8.914 -9.532 1.00 88.56 94 THR A C 1
ATOM 734 O O . THR A 1 94 ? 11.041 9.520 -9.173 1.00 88.56 94 THR A O 1
ATOM 737 N N . LEU A 1 95 ? 9.744 8.744 -10.822 1.00 88.94 95 LEU A N 1
ATOM 738 C CA . LEU A 1 95 ? 10.615 9.264 -11.877 1.00 88.94 95 LEU A CA 1
ATOM 739 C C . LEU A 1 95 ? 10.847 10.778 -11.733 1.00 88.94 95 LEU A C 1
ATOM 741 O O . LEU A 1 95 ? 11.961 11.243 -11.956 1.00 88.94 95 LEU A O 1
ATOM 745 N N . SER A 1 96 ? 9.841 11.532 -11.283 1.00 88.69 96 SER A N 1
ATOM 746 C CA . SER A 1 96 ? 9.941 12.972 -11.009 1.00 88.69 96 SER A CA 1
ATOM 747 C C . SER A 1 96 ? 11.007 13.357 -9.978 1.00 88.69 96 SER A C 1
ATOM 749 O O . SER A 1 96 ? 11.595 14.422 -10.123 1.00 88.69 96 SER A O 1
ATOM 751 N N . THR A 1 97 ? 11.272 12.517 -8.975 1.00 88.06 97 THR A N 1
ATOM 752 C CA . THR A 1 97 ? 12.164 12.834 -7.842 1.00 88.06 97 THR A CA 1
ATOM 753 C C . THR A 1 97 ? 13.577 12.296 -8.037 1.00 88.06 97 THR A C 1
ATOM 755 O O . THR A 1 97 ? 14.470 12.537 -7.226 1.00 88.06 97 THR A O 1
ATOM 758 N N . VAL A 1 98 ? 13.835 11.594 -9.146 1.00 88.69 98 VAL A N 1
ATOM 759 C CA . VAL A 1 98 ? 15.179 11.101 -9.478 1.00 88.69 98 VAL A CA 1
ATOM 760 C C . VAL A 1 98 ? 16.160 12.263 -9.675 1.00 88.69 98 VAL A C 1
ATOM 762 O O . VAL A 1 98 ? 17.341 12.120 -9.351 1.00 88.69 98 VAL A O 1
ATOM 765 N N . CYS A 1 99 ? 15.695 13.426 -10.150 1.00 90.44 99 CYS A N 1
ATOM 766 C CA . CYS A 1 99 ? 16.535 14.618 -10.291 1.00 90.44 99 CYS A CA 1
ATOM 767 C C . CYS A 1 99 ? 17.068 15.159 -8.959 1.00 90.44 99 CYS A C 1
ATOM 769 O O . CYS A 1 99 ? 18.117 15.806 -8.949 1.00 90.44 99 CYS A O 1
ATOM 771 N N . ASP A 1 100 ? 16.384 14.864 -7.854 1.00 88.12 100 ASP A N 1
ATOM 772 C CA . ASP A 1 100 ? 16.712 15.384 -6.527 1.00 88.12 100 ASP A CA 1
ATOM 773 C C . ASP A 1 100 ? 17.743 14.512 -5.801 1.00 88.12 100 ASP A C 1
ATOM 775 O O . ASP A 1 100 ? 18.281 14.903 -4.761 1.00 88.12 100 ASP A O 1
ATOM 779 N N . ILE A 1 101 ? 18.074 13.339 -6.360 1.00 86.31 101 ILE A N 1
ATOM 780 C CA . ILE A 1 101 ? 19.097 12.457 -5.802 1.00 86.31 101 ILE A CA 1
ATOM 781 C C . ILE A 1 101 ? 20.444 13.199 -5.804 1.00 86.31 101 ILE A C 1
ATOM 783 O O . ILE A 1 101 ? 20.954 13.563 -6.871 1.00 86.31 101 ILE A O 1
ATOM 787 N N . PRO A 1 102 ? 21.077 13.396 -4.630 1.00 84.19 102 PRO A N 1
ATOM 788 C CA . PRO A 1 102 ? 22.326 14.134 -4.551 1.00 84.19 102 PRO A CA 1
ATOM 789 C C . PRO A 1 102 ? 23.441 13.460 -5.349 1.00 84.19 102 PRO A C 1
ATOM 791 O O . PRO A 1 102 ? 23.555 12.233 -5.383 1.00 84.19 102 PRO A O 1
ATOM 794 N N . LYS A 1 103 ? 24.348 14.270 -5.898 1.00 86.81 103 LYS A N 1
ATOM 795 C CA . LYS A 1 103 ? 25.574 13.751 -6.516 1.00 86.81 103 LYS A CA 1
ATOM 796 C C . LYS A 1 103 ? 26.390 12.936 -5.513 1.00 86.81 103 LYS A C 1
ATOM 798 O O . LYS A 1 103 ? 26.475 13.296 -4.335 1.00 86.81 103 LYS A O 1
ATOM 803 N N . ASN A 1 104 ? 27.009 11.861 -5.991 1.00 82.31 104 ASN A N 1
ATOM 804 C CA . ASN A 1 104 ? 27.762 10.891 -5.195 1.00 82.31 104 ASN A CA 1
ATOM 805 C C . ASN A 1 104 ? 26.950 10.286 -4.028 1.00 82.31 104 ASN A C 1
ATOM 807 O O . ASN A 1 104 ? 27.520 9.897 -3.004 1.00 82.31 104 ASN A O 1
ATOM 811 N N . ALA A 1 105 ? 25.616 10.231 -4.135 1.00 82.31 105 ALA A N 1
ATOM 812 C CA . ALA A 1 105 ? 24.779 9.622 -3.107 1.00 82.31 105 ALA A CA 1
ATOM 813 C C . ALA A 1 105 ? 25.073 8.123 -2.948 1.00 82.31 105 ALA A C 1
ATOM 815 O O . ALA A 1 105 ? 25.397 7.408 -3.893 1.00 82.31 105 ALA A O 1
ATOM 816 N N . THR A 1 106 ? 24.930 7.620 -1.727 1.00 84.12 106 THR A N 1
ATOM 817 C CA . THR A 1 106 ? 24.939 6.181 -1.444 1.00 84.12 106 THR A CA 1
ATOM 818 C C . THR A 1 106 ? 23.504 5.681 -1.305 1.00 84.12 106 THR A C 1
ATOM 820 O O . THR A 1 106 ? 22.595 6.467 -1.035 1.00 84.12 106 THR A O 1
ATOM 823 N N . LYS A 1 107 ? 23.287 4.364 -1.422 1.00 75.44 107 LYS A N 1
ATOM 824 C CA . LYS A 1 107 ? 21.966 3.766 -1.152 1.00 75.44 107 LYS A CA 1
ATOM 825 C C . LYS A 1 107 ? 21.431 4.134 0.233 1.00 75.44 107 LYS A C 1
ATOM 827 O O . LYS A 1 107 ? 20.278 4.522 0.343 1.00 75.44 107 LYS A O 1
ATOM 832 N N . ALA A 1 108 ? 22.290 4.108 1.253 1.00 71.94 108 ALA A N 1
ATOM 833 C CA . ALA A 1 108 ? 21.923 4.504 2.611 1.00 71.94 108 ALA A CA 1
ATOM 834 C C . ALA A 1 108 ? 21.479 5.974 2.694 1.00 71.94 108 ALA A C 1
ATOM 836 O O . ALA A 1 108 ? 20.500 6.283 3.359 1.00 71.94 108 ALA A O 1
ATOM 837 N N . LYS A 1 109 ? 22.156 6.880 1.975 1.00 74.25 109 LYS A N 1
ATOM 838 C CA . LYS A 1 109 ? 21.773 8.297 1.932 1.00 74.25 109 LYS A CA 1
ATOM 839 C C . LYS A 1 109 ? 20.443 8.514 1.201 1.00 74.25 109 LYS A C 1
ATOM 841 O O . LYS A 1 109 ? 19.657 9.338 1.642 1.00 74.25 109 LYS A O 1
ATOM 846 N N . MET A 1 110 ? 20.181 7.775 0.120 1.00 75.12 110 MET A N 1
ATOM 847 C CA . MET A 1 110 ? 18.887 7.832 -0.579 1.00 75.12 110 MET A CA 1
ATOM 848 C C . MET A 1 110 ? 17.744 7.300 0.279 1.00 75.12 110 MET A C 1
ATOM 850 O O . MET A 1 110 ? 16.663 7.877 0.258 1.00 75.12 110 MET A O 1
ATOM 854 N N . GLN A 1 111 ? 17.994 6.233 1.039 1.00 71.19 111 GLN A N 1
ATOM 855 C CA . GLN A 1 111 ? 17.015 5.673 1.961 1.00 71.19 111 GLN A CA 1
ATOM 856 C C . GLN A 1 111 ? 16.726 6.636 3.117 1.00 71.19 111 GLN A C 1
ATOM 858 O O . GLN A 1 111 ? 15.567 6.889 3.409 1.00 71.19 111 GLN A O 1
ATOM 863 N N . ALA A 1 112 ? 17.757 7.276 3.677 1.00 71.00 112 ALA A N 1
ATOM 864 C CA . ALA A 1 112 ? 17.584 8.310 4.695 1.00 71.00 112 ALA A CA 1
ATOM 865 C C . ALA A 1 112 ? 16.813 9.541 4.180 1.00 71.00 112 ALA A C 1
ATOM 867 O O . ALA A 1 112 ? 16.029 10.112 4.925 1.00 71.00 112 ALA A O 1
ATOM 868 N N . LEU A 1 113 ? 17.009 9.955 2.921 1.00 71.00 113 LEU A N 1
ATOM 869 C CA . LEU A 1 113 ? 16.224 11.040 2.310 1.00 71.00 113 LEU A CA 1
ATOM 870 C C . LEU A 1 113 ? 14.757 10.655 2.136 1.00 71.00 113 LEU A C 1
ATOM 872 O O . LEU A 1 113 ? 13.879 11.473 2.377 1.00 71.00 113 LEU A O 1
ATOM 876 N N . LEU A 1 114 ? 14.502 9.408 1.746 1.00 66.31 114 LEU A N 1
ATOM 877 C CA . LEU A 1 114 ? 13.151 8.889 1.596 1.00 66.31 114 LEU A CA 1
ATOM 878 C C . LEU A 1 114 ? 12.446 8.807 2.962 1.00 66.31 114 LEU A C 1
ATOM 880 O O . LEU A 1 114 ? 11.323 9.267 3.104 1.00 66.31 114 LEU A O 1
ATOM 884 N N . GLU A 1 115 ? 13.141 8.311 3.990 1.00 67.44 115 GLU A N 1
ATOM 885 C CA . GLU A 1 115 ? 12.667 8.303 5.381 1.00 67.44 115 GLU A CA 1
ATOM 886 C C . GLU A 1 115 ? 12.435 9.718 5.927 1.00 67.44 115 GLU A C 1
ATOM 888 O O . GLU A 1 115 ? 11.446 9.943 6.613 1.00 67.44 115 GLU A O 1
ATOM 893 N N . GLN A 1 116 ? 13.302 10.684 5.604 1.00 65.75 116 GLN A N 1
ATOM 894 C CA . GLN A 1 116 ? 13.097 12.092 5.962 1.00 65.75 116 GLN A CA 1
ATOM 895 C C . GLN A 1 116 ? 11.900 12.705 5.239 1.00 65.75 116 GLN A C 1
ATOM 897 O O . GLN A 1 116 ? 11.166 13.461 5.864 1.00 65.75 116 GLN A O 1
ATOM 902 N N . GLN A 1 117 ? 11.683 12.373 3.964 1.00 62.91 117 GLN A N 1
ATOM 903 C CA . GLN A 1 117 ? 10.491 12.795 3.232 1.00 62.91 117 GLN A CA 1
ATOM 904 C C . GLN A 1 117 ? 9.232 12.199 3.867 1.00 62.91 117 GLN A C 1
ATOM 906 O O . GLN A 1 117 ? 8.291 12.938 4.111 1.00 62.91 117 GLN A O 1
ATOM 911 N N . TYR A 1 118 ? 9.232 10.911 4.232 1.00 57.12 118 TYR A N 1
ATOM 912 C CA . TYR A 1 118 ? 8.096 10.307 4.939 1.00 57.12 118 TYR A CA 1
ATOM 913 C C . TYR A 1 118 ? 7.870 10.908 6.316 1.00 57.12 118 TYR A C 1
ATOM 915 O O . TYR A 1 118 ? 6.732 11.172 6.667 1.00 57.12 118 TYR A O 1
ATOM 923 N N . ALA A 1 119 ? 8.929 11.166 7.081 1.00 52.50 119 ALA A N 1
ATOM 924 C CA . ALA A 1 119 ? 8.807 11.820 8.376 1.00 52.50 119 ALA A CA 1
ATOM 925 C C . ALA A 1 119 ? 8.312 13.270 8.242 1.00 52.50 119 ALA A C 1
ATOM 927 O O . ALA A 1 119 ? 7.594 13.747 9.115 1.00 52.50 119 ALA A O 1
ATOM 928 N N . ALA A 1 120 ? 8.684 13.974 7.167 1.00 46.31 120 ALA A N 1
ATOM 929 C CA . ALA A 1 120 ? 8.189 15.312 6.862 1.00 46.31 120 ALA A CA 1
ATOM 930 C C . ALA A 1 120 ? 6.721 15.285 6.420 1.00 46.31 120 ALA A C 1
ATOM 932 O O . ALA A 1 120 ? 5.952 16.091 6.925 1.00 46.31 120 ALA A O 1
ATOM 933 N N . ASP A 1 121 ? 6.323 14.334 5.571 1.00 41.03 121 ASP A N 1
ATOM 934 C CA . ASP A 1 121 ? 4.927 14.123 5.175 1.00 41.03 121 ASP A CA 1
ATOM 935 C C . ASP A 1 121 ? 4.073 13.711 6.393 1.00 41.03 121 ASP A C 1
ATOM 937 O O . ASP A 1 121 ? 2.980 14.229 6.582 1.00 41.03 121 ASP A O 1
ATOM 941 N N . GLU A 1 122 ? 4.571 12.835 7.277 1.00 41.19 122 GLU A N 1
ATOM 942 C CA . GLU A 1 122 ? 3.905 12.457 8.536 1.00 41.19 122 GLU A CA 1
ATOM 943 C C . GLU A 1 122 ? 3.800 13.641 9.511 1.00 41.19 122 GLU A C 1
ATOM 945 O O . GLU A 1 122 ? 2.755 13.839 10.131 1.00 41.19 122 GLU A O 1
ATOM 950 N N . ALA A 1 123 ? 4.847 14.464 9.629 1.00 40.47 123 ALA A N 1
ATOM 951 C CA . ALA A 1 123 ? 4.832 15.674 10.451 1.00 40.47 123 ALA A CA 1
ATOM 952 C C . ALA A 1 123 ? 3.980 16.798 9.839 1.00 40.47 123 ALA A C 1
ATOM 954 O O . ALA A 1 123 ? 3.435 17.616 10.576 1.00 40.47 123 ALA A O 1
ATOM 955 N N . GLU A 1 124 ? 3.833 16.848 8.515 1.00 39.19 124 GLU A N 1
ATOM 956 C CA . GLU A 1 124 ? 2.872 17.710 7.827 1.00 39.19 124 GLU A CA 1
ATOM 957 C C . GLU A 1 124 ? 1.449 17.184 8.024 1.00 39.19 124 GLU A C 1
ATOM 959 O O . GLU A 1 124 ? 0.548 17.981 8.205 1.00 39.19 124 GLU A O 1
ATOM 964 N N . VAL A 1 125 ? 1.221 15.874 8.118 1.00 39.44 125 VAL A N 1
ATOM 965 C CA . VAL A 1 125 ? -0.088 15.308 8.495 1.00 39.44 125 VAL A CA 1
ATOM 966 C C . VAL A 1 125 ? -0.442 15.591 9.967 1.00 39.44 125 VAL A C 1
ATOM 968 O O . VAL A 1 125 ? -1.617 15.785 10.272 1.00 39.44 125 VAL A O 1
ATOM 971 N N . ASP A 1 126 ? 0.546 15.666 10.865 1.00 35.88 126 ASP A N 1
ATOM 972 C CA . ASP A 1 126 ? 0.354 15.994 12.294 1.00 35.88 126 ASP A CA 1
ATOM 973 C C . ASP A 1 126 ? 0.342 17.520 12.568 1.00 35.88 126 ASP A C 1
ATOM 975 O O . ASP A 1 126 ? -0.246 17.995 13.540 1.00 35.88 126 ASP A O 1
ATOM 979 N N . GLY A 1 127 ? 0.969 18.312 11.688 1.00 40.25 127 GLY A N 1
ATOM 980 C CA . GLY A 1 127 ? 1.061 19.777 11.753 1.00 40.25 127 GLY A CA 1
ATOM 981 C C . GLY A 1 127 ? 0.112 20.532 10.813 1.00 40.25 127 GLY A C 1
ATOM 982 O O . GLY A 1 127 ? -0.079 21.742 10.974 1.00 40.25 127 GLY A O 1
ATOM 983 N N . ALA A 1 128 ? -0.507 19.853 9.850 1.00 30.09 128 ALA A N 1
ATOM 984 C CA . ALA A 1 128 ? -1.580 20.403 9.047 1.00 30.09 128 ALA A CA 1
ATOM 985 C C . ALA A 1 128 ? -2.832 20.480 9.915 1.00 30.09 128 ALA A C 1
ATOM 987 O O . ALA A 1 128 ? -3.304 19.491 10.482 1.00 30.09 128 ALA A O 1
ATOM 988 N N . ALA A 1 129 ? -3.439 21.668 9.945 1.00 35.56 129 ALA A N 1
ATOM 989 C CA . ALA A 1 129 ? -4.884 21.726 10.083 1.00 35.56 129 ALA A CA 1
ATOM 990 C C . ALA A 1 129 ? -5.469 20.644 9.156 1.00 35.56 129 ALA A C 1
ATOM 992 O O . ALA A 1 129 ? -5.003 20.547 8.017 1.00 35.56 129 ALA A O 1
ATOM 993 N N . PRO A 1 130 ? -6.397 19.807 9.656 1.00 35.31 130 PRO A N 1
ATOM 994 C CA . PRO A 1 130 ? -6.819 18.589 8.983 1.00 35.31 130 PRO A CA 1
ATOM 995 C C . PRO A 1 130 ? -7.057 18.898 7.515 1.00 35.31 130 PRO A C 1
ATOM 997 O O . PRO A 1 130 ? -7.743 19.879 7.214 1.00 35.31 130 PRO A O 1
ATOM 1000 N N . ALA A 1 131 ? -6.440 18.091 6.642 1.00 35.12 131 ALA A N 1
ATOM 1001 C CA . ALA A 1 131 ? -6.661 18.118 5.205 1.00 35.12 131 ALA A CA 1
ATOM 1002 C C . ALA A 1 131 ? -8.12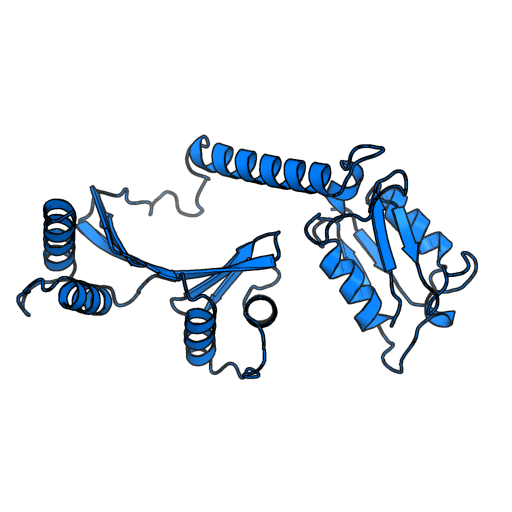1 18.484 4.935 1.00 35.12 131 ALA A C 1
ATOM 1004 O O . ALA A 1 131 ? -9.002 17.929 5.598 1.00 35.12 131 ALA A O 1
ATOM 1005 N N . GLU A 1 132 ? -8.372 19.422 4.014 1.00 40.28 132 GLU A N 1
ATOM 1006 C CA . GLU A 1 132 ? -9.718 19.682 3.506 1.00 40.28 132 GLU A CA 1
ATOM 1007 C C . GLU A 1 132 ? -10.278 18.359 2.977 1.00 40.28 132 GLU A C 1
ATOM 1009 O O . GLU A 1 132 ? -10.076 17.948 1.835 1.00 40.28 132 GLU A O 1
ATOM 1014 N N . VAL A 1 133 ? -10.941 17.647 3.879 1.00 40.16 133 VAL A N 1
ATOM 1015 C CA . VAL A 1 133 ? -11.704 16.454 3.613 1.00 40.16 133 VAL A CA 1
ATOM 1016 C C . VAL A 1 133 ? -12.843 16.919 2.729 1.00 40.16 133 VAL A C 1
ATOM 1018 O O . VAL A 1 133 ? -13.647 17.773 3.108 1.00 40.16 133 VAL A O 1
ATOM 1021 N N . ALA A 1 134 ? -12.911 16.363 1.525 1.00 36.66 134 ALA A N 1
ATOM 1022 C CA . ALA A 1 134 ? -14.165 16.332 0.800 1.00 36.66 134 ALA A CA 1
ATOM 1023 C C . ALA A 1 134 ? -15.220 15.766 1.780 1.00 36.66 134 ALA A C 1
ATOM 1025 O O . ALA A 1 134 ? -15.107 14.612 2.181 1.00 36.66 134 ALA A O 1
ATOM 1026 N N . ASP A 1 135 ? -16.165 16.609 2.219 1.00 40.38 135 ASP A N 1
ATOM 1027 C CA . ASP A 1 135 ? -17.082 16.453 3.373 1.00 40.38 135 ASP A CA 1
ATOM 1028 C C . ASP A 1 135 ? -16.541 16.816 4.784 1.00 40.38 135 ASP A C 1
ATOM 1030 O O . ASP A 1 135 ? -16.678 16.048 5.742 1.00 40.38 135 ASP A O 1
ATOM 1034 N N . ALA A 1 136 ? -16.050 18.047 4.980 1.00 35.53 136 ALA A N 1
ATOM 1035 C CA . ALA A 1 136 ? -15.821 18.647 6.311 1.00 35.53 136 ALA A CA 1
ATOM 1036 C C . ALA A 1 136 ? -17.047 18.595 7.259 1.00 35.53 136 ALA A C 1
ATOM 1038 O O . ALA A 1 136 ? -16.888 18.623 8.478 1.00 35.53 136 ALA A O 1
ATOM 1039 N N . ASP A 1 137 ? -18.258 18.424 6.723 1.00 46.00 137 ASP A N 1
ATOM 1040 C CA . ASP A 1 137 ? -19.511 18.305 7.482 1.00 46.00 137 ASP A CA 1
ATOM 1041 C C . ASP A 1 137 ? -19.730 16.931 8.165 1.00 46.00 137 ASP A C 1
ATOM 1043 O O . ASP A 1 137 ? -20.736 16.738 8.851 1.00 46.00 137 ASP A O 1
ATOM 1047 N N . LYS A 1 138 ? -18.820 15.951 8.006 1.00 55.66 138 LYS A N 1
ATOM 1048 C CA . LYS A 1 138 ? -18.963 14.590 8.581 1.00 55.66 138 LYS A CA 1
ATOM 1049 C C . LYS A 1 138 ? -17.882 14.171 9.581 1.00 55.66 138 LYS A C 1
ATOM 1051 O O . LYS A 1 138 ? -17.978 13.072 10.138 1.00 55.66 138 LYS A O 1
ATOM 1056 N N . TYR A 1 139 ? -16.865 14.993 9.843 1.00 68.19 139 TYR A N 1
ATOM 1057 C CA . TYR A 1 139 ? -15.861 14.651 10.853 1.00 68.19 139 TYR A CA 1
ATOM 1058 C C . TYR A 1 139 ? -16.469 14.721 12.259 1.00 68.19 139 TYR A C 1
ATOM 1060 O O . TYR A 1 139 ? -16.973 15.756 12.689 1.00 68.19 139 TYR A O 1
ATOM 1068 N N . VAL A 1 140 ? -16.398 13.613 12.999 1.00 74.75 140 VAL A N 1
ATOM 1069 C CA . VAL A 1 140 ? -16.794 13.575 14.409 1.00 74.75 140 VAL A CA 1
ATOM 1070 C C . VAL A 1 140 ? -15.565 13.193 15.234 1.00 74.75 140 VAL A C 1
ATOM 1072 O O . VAL A 1 140 ? -15.044 12.090 15.048 1.00 74.75 140 VAL A O 1
ATOM 1075 N N . PRO A 1 141 ? -15.096 14.063 16.146 1.00 82.44 141 PRO A N 1
ATOM 1076 C CA . PRO A 1 141 ? -13.874 13.813 16.900 1.00 82.44 141 PRO A CA 1
ATOM 1077 C C . PRO A 1 141 ? -14.025 12.620 17.849 1.00 82.44 141 PRO A C 1
ATOM 1079 O O . PRO A 1 141 ? -15.130 12.290 18.298 1.00 82.44 141 PRO A O 1
ATOM 1082 N N . ALA A 1 142 ? -12.905 11.982 18.187 1.00 87.06 142 ALA A N 1
ATOM 1083 C CA . ALA A 1 142 ? -12.869 10.928 19.192 1.00 87.06 142 ALA A CA 1
ATOM 1084 C C . ALA A 1 142 ? -13.158 11.503 20.590 1.00 87.06 142 ALA A C 1
ATOM 1086 O O . ALA A 1 142 ? -12.573 12.500 21.003 1.00 87.06 142 ALA A O 1
ATOM 1087 N N . LYS A 1 143 ? -14.059 10.855 21.331 1.00 90.00 143 LYS A N 1
ATOM 1088 C CA . LYS A 1 143 ? -14.331 11.133 22.748 1.00 90.00 143 LYS A CA 1
ATOM 1089 C C . LYS A 1 143 ? -13.402 10.328 23.650 1.00 90.00 143 LYS A C 1
ATOM 1091 O O . LYS A 1 143 ? -12.920 10.844 24.650 1.00 90.00 143 LYS A O 1
ATOM 1096 N N . LYS A 1 144 ? -13.202 9.052 23.318 1.00 91.19 144 LYS A N 1
ATOM 1097 C CA . LYS A 1 144 ? -12.286 8.130 24.001 1.00 91.19 144 LYS A CA 1
ATOM 1098 C C . LYS A 1 144 ? -11.968 6.938 23.106 1.00 91.19 144 LYS A C 1
ATOM 1100 O O . LYS A 1 144 ? -12.782 6.578 22.253 1.00 91.19 144 LYS A O 1
ATOM 1105 N N . SER A 1 145 ? -10.827 6.303 23.331 1.00 93.38 145 SER A N 1
ATOM 1106 C CA . SER A 1 145 ? -10.412 5.108 22.600 1.00 93.38 145 SER A CA 1
ATOM 1107 C C . SER A 1 145 ? -9.652 4.128 23.490 1.00 93.38 145 SER A C 1
ATOM 1109 O O . SER A 1 145 ? -9.169 4.481 24.569 1.00 93.38 145 SER A O 1
ATOM 1111 N N . ALA A 1 146 ? -9.572 2.880 23.042 1.00 91.69 146 ALA A N 1
ATOM 1112 C CA . ALA A 1 146 ? -8.730 1.847 23.626 1.00 91.69 146 ALA A CA 1
ATOM 1113 C C . ALA A 1 146 ? -8.019 1.070 22.513 1.00 91.69 146 ALA A C 1
ATOM 1115 O O . ALA A 1 146 ? -8.566 0.898 21.424 1.00 91.69 146 ALA A O 1
ATOM 1116 N N . ILE A 1 147 ? -6.810 0.599 22.813 1.00 90.69 147 ILE A N 1
ATOM 1117 C CA . ILE A 1 147 ? -5.995 -0.245 21.934 1.00 90.69 147 ILE A CA 1
ATOM 1118 C C . ILE A 1 147 ? -5.805 -1.573 22.659 1.00 90.69 147 ILE A C 1
ATOM 1120 O O . ILE A 1 147 ? -5.445 -1.570 23.839 1.00 90.69 147 ILE A O 1
ATOM 1124 N N . LEU A 1 148 ? -6.057 -2.677 21.963 1.00 84.62 148 LEU A N 1
ATOM 1125 C CA . LEU A 1 148 ? -5.861 -4.035 22.451 1.00 84.62 148 LEU A CA 1
ATOM 1126 C C . LEU A 1 148 ? -5.290 -4.901 21.325 1.00 84.62 148 LEU A C 1
ATOM 1128 O O . LEU A 1 148 ? -6.025 -5.350 20.443 1.00 84.62 148 LEU A O 1
ATOM 1132 N N . GLY A 1 149 ? -3.985 -5.167 21.381 1.00 85.81 149 GLY A N 1
ATOM 1133 C CA . GLY A 1 149 ? -3.287 -5.874 20.309 1.00 85.81 149 GLY A CA 1
ATOM 1134 C C . GLY A 1 149 ? -3.510 -5.170 18.970 1.00 85.81 149 GLY A C 1
ATOM 1135 O O . GLY A 1 149 ? -3.285 -3.970 18.853 1.00 85.81 149 GLY A O 1
ATOM 1136 N N . GLU A 1 150 ? -4.026 -5.912 17.994 1.00 87.19 150 GLU A N 1
ATOM 1137 C CA . GLU A 1 150 ? -4.354 -5.419 16.653 1.00 87.19 150 GLU A CA 1
ATOM 1138 C C . GLU A 1 150 ? -5.610 -4.523 16.606 1.00 87.19 150 GLU A C 1
ATOM 1140 O O . GLU A 1 150 ? -5.887 -3.912 15.578 1.00 87.19 150 GLU A O 1
ATOM 1145 N N . TYR A 1 151 ? -6.406 -4.445 17.678 1.00 90.62 151 TYR A N 1
ATOM 1146 C CA . TYR A 1 151 ? -7.692 -3.744 17.683 1.00 90.62 151 TYR A CA 1
ATOM 1147 C C . TYR A 1 151 ? -7.604 -2.334 18.263 1.00 90.62 151 TYR A C 1
ATOM 1149 O O . TYR A 1 151 ? -7.035 -2.117 19.333 1.00 90.62 151 TYR A O 1
ATOM 1157 N N . ILE A 1 152 ? -8.282 -1.393 17.608 1.00 91.56 152 ILE A N 1
ATOM 1158 C CA . ILE A 1 152 ? -8.520 -0.038 18.106 1.00 91.56 152 ILE A CA 1
ATOM 1159 C C . ILE A 1 152 ? -10.027 0.192 18.149 1.00 91.56 152 ILE A C 1
ATOM 1161 O O . ILE A 1 152 ? -10.706 0.109 17.126 1.00 91.56 152 ILE A O 1
ATOM 1165 N N . ILE A 1 153 ? -10.556 0.493 19.333 1.00 92.38 153 ILE A N 1
ATOM 1166 C CA . ILE A 1 153 ? -11.962 0.857 19.520 1.00 92.38 153 ILE A CA 1
ATOM 1167 C C . ILE A 1 153 ? -12.027 2.349 19.811 1.00 92.38 153 ILE A C 1
ATOM 1169 O O . ILE A 1 153 ? -11.406 2.816 20.766 1.00 92.38 153 ILE A O 1
ATOM 1173 N N . THR A 1 154 ? -12.827 3.081 19.041 1.00 91.75 154 THR A N 1
ATOM 1174 C CA . THR A 1 154 ? -13.019 4.524 19.207 1.00 91.75 154 THR A CA 1
ATOM 1175 C C . THR A 1 154 ? -14.489 4.834 19.435 1.00 91.75 154 THR A C 1
ATOM 1177 O O . THR A 1 154 ? -15.345 4.507 18.616 1.00 91.75 154 THR A O 1
ATOM 1180 N N . VAL A 1 155 ? -14.786 5.521 20.536 1.00 89.62 155 VAL A N 1
ATOM 1181 C CA . VAL A 1 155 ? -16.083 6.159 20.773 1.00 89.62 155 VAL A CA 1
ATOM 1182 C C . VAL A 1 155 ? -15.954 7.616 20.362 1.00 89.62 155 VAL A C 1
ATOM 1184 O O . VAL A 1 155 ? -15.123 8.341 20.909 1.00 89.62 155 VAL A O 1
ATOM 1187 N N . LYS A 1 156 ? -16.771 8.063 19.413 1.00 90.00 156 LYS A N 1
ATOM 1188 C CA . LYS A 1 156 ? -16.780 9.451 18.936 1.00 90.00 156 LYS A CA 1
ATOM 1189 C C . LYS A 1 156 ? -17.616 10.363 19.835 1.00 90.00 156 LYS A C 1
ATOM 1191 O O . LYS A 1 156 ? -18.380 9.898 20.681 1.00 90.00 156 LYS A O 1
ATOM 1196 N N . ALA A 1 157 ? -17.501 11.674 19.645 1.00 85.25 157 ALA A N 1
ATOM 1197 C CA . ALA A 1 157 ? -18.237 12.684 20.409 1.00 85.25 157 ALA A CA 1
ATOM 1198 C C . ALA A 1 157 ? -19.768 12.531 20.315 1.00 85.25 157 ALA A C 1
ATOM 1200 O O . ALA A 1 157 ? -20.468 12.785 21.292 1.00 85.25 157 ALA A O 1
ATOM 1201 N N . ASN A 1 158 ? -20.287 12.030 19.189 1.00 84.75 158 ASN A N 1
ATOM 1202 C CA . ASN A 1 158 ? -21.708 11.696 19.000 1.00 84.75 158 ASN A CA 1
ATOM 1203 C C . ASN A 1 158 ? -22.105 10.306 19.560 1.00 84.75 158 ASN A C 1
ATOM 1205 O O . ASN A 1 158 ? -23.196 9.818 19.277 1.00 84.75 158 ASN A O 1
ATOM 1209 N N . ASN A 1 159 ? -21.220 9.653 20.320 1.00 87.69 159 ASN A N 1
ATOM 1210 C CA . ASN A 1 159 ? -21.339 8.290 20.850 1.00 87.69 159 ASN A CA 1
ATOM 1211 C C . ASN A 1 159 ? -21.374 7.161 19.803 1.00 87.69 159 ASN A C 1
ATOM 1213 O O . ASN A 1 159 ? -21.555 6.003 20.182 1.00 87.69 159 ASN A O 1
ATOM 1217 N N . SER A 1 160 ? -21.167 7.440 18.510 1.00 88.88 160 SER A N 1
ATOM 1218 C CA . SER A 1 160 ? -20.942 6.370 17.534 1.00 88.88 160 SER A CA 1
ATOM 1219 C C . SER A 1 160 ? -19.643 5.635 17.856 1.00 88.88 160 SER A C 1
ATOM 1221 O O . SER A 1 160 ? -18.679 6.258 18.309 1.00 88.88 160 SER A O 1
ATOM 1223 N N . VAL A 1 161 ? -19.621 4.328 17.612 1.00 90.69 161 VAL A N 1
ATOM 1224 C CA . VAL A 1 161 ? -18.465 3.475 17.890 1.00 90.69 161 VAL A CA 1
ATOM 1225 C C . VAL A 1 161 ? -17.911 2.948 16.582 1.00 90.69 161 VAL A C 1
ATOM 1227 O O . VAL A 1 161 ? -18.653 2.399 15.768 1.00 90.69 161 VAL A O 1
ATOM 1230 N N . GLU A 1 162 ? -16.604 3.085 16.418 1.00 90.19 162 GLU A N 1
ATOM 1231 C CA . GLU A 1 162 ? -15.845 2.488 15.329 1.00 90.19 162 GLU A CA 1
ATOM 1232 C C . GLU A 1 162 ? -14.832 1.506 15.890 1.00 90.19 162 GLU A C 1
ATOM 1234 O O . GLU A 1 162 ? -14.258 1.716 16.961 1.00 90.19 162 GLU A O 1
ATOM 1239 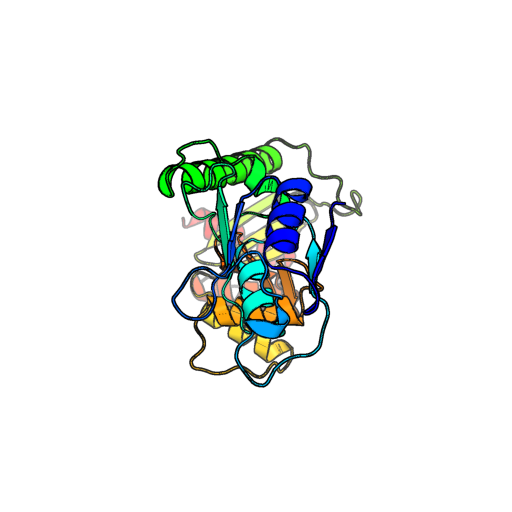N N . VAL A 1 163 ? -14.634 0.421 15.151 1.00 88.69 163 VAL A N 1
ATOM 1240 C CA . VAL A 1 163 ? -13.609 -0.568 15.449 1.00 88.69 163 VAL A CA 1
ATOM 1241 C C . VAL A 1 163 ? -12.724 -0.682 14.224 1.00 88.69 163 VAL A C 1
ATOM 1243 O O . VAL A 1 163 ? -13.208 -0.931 13.117 1.00 88.69 163 VAL A O 1
ATOM 1246 N N . PHE A 1 164 ? -11.432 -0.502 14.449 1.00 88.81 164 PHE A N 1
ATOM 1247 C CA . PHE A 1 164 ? -10.381 -0.731 13.477 1.00 88.81 164 PHE A CA 1
ATOM 1248 C C . PHE A 1 164 ? -9.571 -1.946 13.908 1.00 88.81 164 PHE A C 1
ATOM 1250 O O . PHE A 1 164 ? -9.384 -2.185 15.103 1.00 88.81 164 PHE A O 1
ATOM 1257 N N . ARG A 1 165 ? -9.066 -2.699 12.933 1.00 89.69 165 ARG A N 1
ATOM 1258 C CA . ARG A 1 165 ? -8.016 -3.691 13.162 1.00 89.69 165 ARG A CA 1
ATOM 1259 C C . ARG A 1 165 ? -6.823 -3.394 12.271 1.00 89.69 165 ARG A C 1
ATOM 1261 O O . ARG A 1 165 ? -6.983 -3.313 11.055 1.00 89.69 165 ARG A O 1
ATOM 1268 N N . ILE A 1 166 ? -5.656 -3.240 12.879 1.00 88.44 166 ILE A N 1
ATOM 1269 C CA . ILE A 1 166 ? -4.359 -3.114 12.218 1.00 88.44 166 ILE A CA 1
ATOM 1270 C C . ILE A 1 166 ? -3.698 -4.483 12.311 1.00 88.44 166 ILE A C 1
ATOM 1272 O O . ILE A 1 166 ? -3.475 -4.977 13.408 1.00 88.44 166 ILE A O 1
ATOM 1276 N N . TYR A 1 167 ? -3.443 -5.122 11.175 1.00 82.06 167 TYR A N 1
ATOM 1277 C CA . TYR A 1 167 ? -2.961 -6.502 11.168 1.00 82.06 167 TYR A CA 1
ATOM 1278 C C . TYR A 1 167 ? -1.433 -6.560 11.206 1.00 82.06 167 TYR A C 1
ATOM 1280 O O . TYR A 1 167 ? -0.779 -6.078 10.281 1.00 82.06 167 TYR A O 1
ATOM 1288 N N . ASP A 1 168 ? -0.884 -7.270 12.190 1.00 78.69 168 ASP A N 1
ATOM 1289 C CA . ASP A 1 168 ? 0.512 -7.708 12.205 1.00 78.69 168 ASP A CA 1
ATOM 1290 C C . ASP A 1 168 ? 0.706 -8.835 11.178 1.00 78.69 168 ASP A C 1
ATOM 1292 O O . ASP A 1 168 ? 1.685 -8.874 10.426 1.00 78.69 168 ASP A O 1
ATOM 1296 N N . ASN A 1 169 ? -0.271 -9.748 11.076 1.00 82.50 169 ASN A N 1
ATOM 1297 C CA . ASN A 1 169 ? -0.278 -10.800 10.057 1.00 82.50 169 ASN A CA 1
ATOM 1298 C C . ASN A 1 169 ? -0.962 -10.344 8.760 1.00 82.50 169 ASN A C 1
ATOM 1300 O O . ASN A 1 169 ? -2.047 -10.805 8.393 1.00 82.50 169 ASN A O 1
ATOM 1304 N N . VAL A 1 170 ? -0.264 -9.486 8.020 1.00 88.38 170 VAL A N 1
ATOM 1305 C CA . VAL A 1 170 ? -0.709 -8.935 6.728 1.00 88.38 170 VAL A CA 1
ATOM 1306 C C . VAL A 1 170 ? -1.072 -10.027 5.708 1.00 88.38 170 VAL A C 1
ATOM 1308 O O . VAL A 1 170 ? -1.933 -9.849 4.855 1.00 88.38 170 VAL A O 1
ATOM 1311 N N . ARG A 1 171 ? -0.455 -11.214 5.760 1.00 85.50 171 ARG A N 1
ATOM 1312 C CA . ARG A 1 171 ? -0.788 -12.278 4.797 1.00 85.50 171 ARG A CA 1
ATOM 1313 C C . ARG A 1 171 ? -2.187 -12.850 5.034 1.00 85.50 171 ARG A C 1
ATOM 1315 O O . ARG A 1 171 ? -2.834 -13.250 4.069 1.00 85.50 171 ARG A O 1
ATOM 1322 N N . ALA A 1 172 ? -2.638 -12.918 6.286 1.00 86.94 172 ALA A N 1
ATOM 1323 C CA . ALA A 1 172 ? -3.975 -13.398 6.622 1.00 86.94 172 ALA A CA 1
ATOM 1324 C C . ALA A 1 172 ? -5.051 -12.399 6.175 1.00 86.94 172 ALA A C 1
ATOM 1326 O O . ALA A 1 172 ? -5.988 -12.797 5.484 1.00 86.94 172 ALA A O 1
ATOM 1327 N N . SER A 1 173 ? -4.865 -11.109 6.459 1.00 93.06 173 SER A N 1
ATOM 1328 C CA . SER A 1 173 ? -5.807 -10.056 6.051 1.00 93.06 173 SER A CA 1
ATOM 1329 C C . SER A 1 173 ? -5.981 -9.972 4.532 1.00 93.06 173 SER A C 1
ATOM 1331 O O . SER A 1 173 ? -7.103 -9.847 4.051 1.00 93.06 173 SER A O 1
ATOM 1333 N N . LEU A 1 174 ? -4.905 -10.122 3.748 1.00 91.06 174 LEU A N 1
ATOM 1334 C CA . LEU A 1 174 ? -4.999 -10.152 2.283 1.00 91.06 174 LEU A CA 1
ATOM 1335 C C . LEU A 1 174 ? -5.851 -11.328 1.777 1.00 91.06 174 LEU A C 1
ATOM 1337 O O . LEU A 1 174 ? -6.557 -11.186 0.780 1.00 91.06 174 LEU A O 1
ATOM 1341 N N . ARG A 1 175 ? -5.814 -12.483 2.458 1.00 92.62 175 ARG A N 1
ATOM 1342 C CA . ARG A 1 175 ? -6.661 -13.639 2.113 1.00 92.62 175 ARG A CA 1
ATOM 1343 C C . ARG A 1 175 ? -8.126 -13.366 2.429 1.00 92.62 175 ARG A C 1
ATOM 1345 O O . ARG A 1 175 ? -8.976 -13.665 1.597 1.00 92.62 175 ARG A O 1
ATOM 1352 N N . GLU A 1 176 ? -8.411 -12.776 3.588 1.00 92.44 176 GLU A N 1
ATOM 1353 C CA . GLU A 1 176 ? -9.771 -12.377 3.976 1.00 92.44 176 GLU A CA 1
ATOM 1354 C C . GLU A 1 176 ? -10.351 -11.346 2.987 1.00 92.44 176 GLU A C 1
ATOM 1356 O O . GLU A 1 176 ? -11.483 -11.489 2.511 1.00 92.44 176 GLU A O 1
ATOM 1361 N N . ALA A 1 177 ? -9.544 -10.354 2.597 1.00 92.88 177 ALA A N 1
ATOM 1362 C CA . ALA A 1 177 ? -9.904 -9.373 1.578 1.00 92.88 177 ALA A CA 1
ATOM 1363 C C . ALA A 1 177 ? -10.175 -10.044 0.220 1.00 92.88 177 ALA A C 1
ATOM 1365 O O . ALA A 1 177 ? -11.233 -9.834 -0.371 1.00 92.88 177 ALA A O 1
ATOM 1366 N N . ALA A 1 178 ? -9.272 -10.910 -0.254 1.00 92.81 178 ALA A N 1
ATOM 1367 C CA . ALA A 1 178 ? -9.443 -11.642 -1.510 1.00 92.81 178 ALA A CA 1
ATOM 1368 C C . ALA A 1 178 ? -10.708 -12.515 -1.512 1.00 92.81 178 ALA A C 1
ATOM 1370 O O . ALA A 1 178 ? -11.454 -12.518 -2.491 1.00 92.81 178 ALA A O 1
ATOM 1371 N N . GLN A 1 179 ? -10.991 -13.211 -0.408 1.00 92.81 179 GLN A N 1
ATOM 1372 C CA . GLN A 1 179 ? -12.177 -14.055 -0.267 1.00 92.81 179 GLN A CA 1
ATOM 1373 C C . GLN A 1 179 ? -13.476 -13.247 -0.371 1.00 92.81 179 GLN A C 1
ATOM 1375 O O . GLN A 1 179 ? -14.434 -13.724 -0.977 1.00 92.81 179 GLN A O 1
ATOM 1380 N N . THR A 1 180 ? -13.490 -12.016 0.152 1.00 90.44 180 THR A N 1
ATOM 1381 C CA . THR A 1 180 ? -14.655 -11.113 0.100 1.00 90.44 180 THR A CA 1
ATOM 1382 C C . THR A 1 180 ? -15.121 -10.852 -1.335 1.00 90.44 180 THR A C 1
ATOM 1384 O O . THR A 1 180 ? -16.314 -10.709 -1.587 1.00 90.44 180 THR A O 1
ATOM 1387 N N . VAL A 1 181 ? -14.187 -10.834 -2.287 1.00 91.19 181 VAL A N 1
ATOM 1388 C CA . VAL A 1 181 ? -14.452 -10.590 -3.713 1.00 91.19 181 VAL A CA 1
ATOM 1389 C C . VAL A 1 181 ? -14.234 -11.825 -4.590 1.00 91.19 181 VAL A C 1
ATOM 1391 O O . VAL A 1 181 ? -14.260 -11.722 -5.814 1.00 91.19 181 VAL A O 1
ATOM 1394 N N . GLY A 1 182 ? -14.015 -12.999 -3.988 1.00 91.44 182 GLY A N 1
ATOM 1395 C CA . GLY A 1 182 ? -13.748 -14.243 -4.716 1.00 91.44 182 GLY A CA 1
ATOM 1396 C C . GLY A 1 182 ? -12.478 -14.209 -5.576 1.00 91.44 182 GLY A C 1
ATOM 1397 O O . GLY A 1 182 ? -12.393 -14.931 -6.571 1.00 91.44 182 GLY A O 1
ATOM 1398 N N . PHE A 1 183 ? -11.501 -13.367 -5.226 1.00 90.31 183 PHE A N 1
ATOM 1399 C CA . PHE A 1 183 ? -10.256 -13.223 -5.973 1.00 90.31 183 PHE A CA 1
ATOM 1400 C C . PHE A 1 183 ? -9.402 -14.488 -5.837 1.00 90.31 183 PHE A C 1
ATOM 1402 O O . PHE A 1 183 ? -9.009 -14.877 -4.736 1.00 90.31 183 PHE A O 1
ATOM 1409 N N . GLN A 1 184 ? -9.107 -15.127 -6.968 1.00 88.00 184 GLN A N 1
ATOM 1410 C CA . GLN A 1 184 ? -8.250 -16.310 -7.020 1.00 88.00 184 GLN A CA 1
ATOM 1411 C C . GLN A 1 184 ? -6.787 -15.894 -6.872 1.00 88.00 184 GLN A C 1
ATOM 1413 O O . GLN A 1 184 ? -6.309 -15.015 -7.589 1.00 88.00 184 GLN A O 1
ATOM 1418 N N . TYR A 1 185 ? -6.067 -16.541 -5.962 1.00 82.00 185 TYR A N 1
ATOM 1419 C CA . TYR A 1 185 ? -4.654 -16.275 -5.721 1.00 82.00 185 TYR A CA 1
ATOM 1420 C C . TYR A 1 185 ? -3.866 -17.577 -5.608 1.00 82.00 185 TYR A C 1
ATOM 1422 O O . TYR A 1 185 ? -4.390 -18.624 -5.229 1.00 82.00 185 TYR A O 1
ATOM 1430 N N . ASP A 1 186 ? -2.580 -17.489 -5.920 1.00 78.12 186 ASP A N 1
ATOM 1431 C CA . ASP A 1 186 ? -1.636 -18.587 -5.762 1.00 78.12 186 ASP A CA 1
ATOM 1432 C C . ASP A 1 186 ? -1.185 -18.676 -4.286 1.00 78.12 186 ASP A C 1
ATOM 1434 O O . ASP A 1 186 ? -0.710 -17.675 -3.727 1.00 78.12 186 ASP A O 1
ATOM 1438 N N . PRO A 1 187 ? -1.330 -19.841 -3.624 1.00 76.75 187 PRO A N 1
ATOM 1439 C CA . PRO A 1 187 ? -0.916 -20.031 -2.237 1.00 76.75 187 PRO A CA 1
ATOM 1440 C C . PRO A 1 187 ? 0.560 -19.717 -1.972 1.00 76.75 187 PRO A C 1
ATOM 1442 O O . PRO A 1 187 ? 0.886 -19.321 -0.849 1.00 76.75 187 PRO A O 1
ATOM 1445 N N . ASP A 1 188 ? 1.431 -19.841 -2.974 1.00 80.19 188 ASP A N 1
ATOM 1446 C CA . ASP A 1 188 ? 2.878 -19.659 -2.839 1.00 80.19 188 ASP A CA 1
ATOM 1447 C C . ASP A 1 188 ? 3.312 -18.189 -2.927 1.00 80.19 188 ASP A C 1
ATOM 1449 O O . ASP A 1 188 ? 4.474 -17.854 -2.675 1.00 80.19 188 ASP A O 1
ATOM 1453 N N . TRP A 1 189 ? 2.392 -17.265 -3.224 1.00 76.94 189 TRP A N 1
ATOM 1454 C CA . TRP A 1 189 ? 2.717 -15.842 -3.238 1.00 76.94 189 TRP A CA 1
ATOM 1455 C C . TRP A 1 189 ? 3.133 -15.325 -1.858 1.00 76.94 189 TRP A C 1
ATOM 1457 O O . TRP A 1 189 ? 2.491 -15.574 -0.828 1.00 76.94 189 TRP A O 1
ATOM 1467 N N . ASN A 1 190 ? 4.208 -14.532 -1.863 1.00 76.81 190 ASN A N 1
ATOM 1468 C CA . ASN A 1 190 ? 4.612 -13.740 -0.709 1.00 76.81 190 ASN A CA 1
ATOM 1469 C C . ASN A 1 190 ? 3.684 -12.524 -0.527 1.00 76.81 190 ASN A C 1
ATOM 1471 O O . ASN A 1 190 ? 2.990 -12.101 -1.454 1.00 76.81 190 ASN A O 1
ATOM 1475 N N . THR A 1 191 ? 3.682 -11.949 0.677 1.00 81.19 191 THR A N 1
ATOM 1476 C CA . THR A 1 191 ? 2.782 -10.849 1.063 1.00 81.19 191 THR A CA 1
ATOM 1477 C C . THR A 1 191 ? 2.894 -9.643 0.133 1.00 81.19 191 THR A C 1
ATOM 1479 O O . THR A 1 191 ? 1.877 -9.082 -0.262 1.00 81.19 191 THR A O 1
ATOM 1482 N N . ARG A 1 192 ? 4.118 -9.283 -0.279 1.00 78.56 192 ARG A N 1
ATOM 1483 C CA . ARG A 1 192 ? 4.372 -8.137 -1.163 1.00 78.56 192 ARG A CA 1
ATOM 1484 C C . ARG A 1 192 ? 3.733 -8.325 -2.534 1.00 78.56 192 ARG A C 1
ATOM 1486 O O . ARG A 1 192 ? 2.984 -7.464 -2.983 1.00 78.56 192 ARG A O 1
ATOM 1493 N N . ARG A 1 193 ? 3.979 -9.471 -3.175 1.00 77.88 193 ARG A N 1
ATOM 1494 C CA . ARG A 1 193 ? 3.378 -9.814 -4.469 1.00 77.88 193 ARG A CA 1
ATOM 1495 C C . ARG A 1 193 ? 1.858 -9.886 -4.369 1.00 77.88 193 ARG A C 1
ATOM 1497 O O . ARG A 1 193 ? 1.170 -9.381 -5.252 1.00 77.88 193 ARG A O 1
ATOM 1504 N N . PHE A 1 194 ? 1.339 -10.487 -3.301 1.00 84.75 194 PHE A N 1
ATOM 1505 C CA . PHE A 1 194 ? -0.099 -10.629 -3.121 1.00 84.75 194 PHE A CA 1
ATOM 1506 C C . PHE A 1 194 ? -0.787 -9.266 -2.944 1.00 84.75 194 PHE A C 1
ATOM 1508 O O . PHE A 1 194 ? -1.732 -8.964 -3.671 1.00 84.75 194 PHE A O 1
ATOM 1515 N N . GLY A 1 195 ? -0.252 -8.408 -2.070 1.00 84.19 195 GLY A N 1
ATOM 1516 C CA . GLY A 1 195 ? -0.758 -7.052 -1.851 1.00 84.19 195 GLY A CA 1
ATOM 1517 C C . GLY A 1 195 ? -0.708 -6.194 -3.114 1.00 84.19 195 GLY A C 1
ATOM 1518 O O . GLY A 1 195 ? -1.723 -5.621 -3.494 1.00 84.19 195 GLY A O 1
ATOM 1519 N N . LEU A 1 196 ? 0.428 -6.180 -3.822 1.00 82.88 196 LEU A N 1
ATOM 1520 C CA . LEU A 1 196 ? 0.563 -5.469 -5.101 1.00 82.88 196 LEU A CA 1
ATOM 1521 C C . LEU A 1 196 ? -0.464 -5.937 -6.135 1.00 82.88 196 LEU A C 1
ATOM 1523 O O . LEU A 1 196 ? -1.024 -5.120 -6.859 1.00 82.88 196 LEU A O 1
ATOM 1527 N N . THR A 1 197 ? -0.731 -7.242 -6.202 1.00 84.62 197 THR A N 1
ATOM 1528 C CA . THR A 1 197 ? -1.686 -7.793 -7.171 1.00 84.62 197 THR A CA 1
ATOM 1529 C C . THR A 1 197 ? -3.117 -7.359 -6.850 1.00 84.62 197 THR A C 1
ATOM 1531 O O . THR A 1 197 ? -3.841 -6.943 -7.752 1.00 84.62 197 THR A O 1
ATOM 1534 N N . LEU A 1 198 ? -3.516 -7.399 -5.574 1.00 87.62 198 LEU A N 1
ATOM 1535 C CA . LEU A 1 198 ? -4.832 -6.916 -5.147 1.00 87.62 198 LEU A CA 1
ATOM 1536 C C . LEU A 1 198 ? -4.977 -5.407 -5.372 1.00 87.62 198 LEU A C 1
ATOM 1538 O O . LEU A 1 198 ? -5.990 -4.966 -5.910 1.00 87.62 198 LEU A O 1
ATOM 1542 N N . VAL A 1 199 ? -3.954 -4.616 -5.044 1.00 87.94 199 VAL A N 1
ATOM 1543 C CA . VAL A 1 199 ? -3.982 -3.165 -5.273 1.00 87.94 199 VAL A CA 1
ATOM 1544 C C . VAL A 1 199 ? -4.016 -2.833 -6.762 1.00 87.94 199 VAL A C 1
ATOM 1546 O O . VAL A 1 199 ? -4.779 -1.971 -7.178 1.00 87.94 199 VAL A O 1
ATOM 1549 N N . LYS A 1 200 ? -3.302 -3.579 -7.607 1.00 84.62 200 LYS A N 1
ATOM 1550 C CA . LYS A 1 200 ? -3.397 -3.423 -9.063 1.00 84.62 200 LYS A CA 1
ATOM 1551 C C . LYS A 1 200 ? -4.802 -3.731 -9.592 1.00 84.62 200 LYS A C 1
ATOM 1553 O O . LYS A 1 200 ? -5.258 -3.066 -10.517 1.00 84.62 200 LYS A O 1
ATOM 1558 N N . ALA A 1 201 ? -5.481 -4.726 -9.021 1.00 82.94 201 ALA A N 1
ATOM 1559 C CA . ALA A 1 201 ? -6.818 -5.130 -9.450 1.00 82.94 201 ALA A CA 1
ATOM 1560 C C . ALA A 1 201 ? -7.927 -4.178 -8.965 1.00 82.94 201 ALA A C 1
ATOM 1562 O O . ALA A 1 201 ? -8.867 -3.915 -9.712 1.00 82.94 201 ALA A O 1
ATOM 1563 N N . TYR A 1 202 ? -7.822 -3.656 -7.738 1.00 87.06 202 TYR A N 1
ATOM 1564 C CA . TYR A 1 202 ? -8.913 -2.931 -7.068 1.00 87.06 202 TYR A CA 1
ATOM 1565 C C . TYR A 1 202 ? -8.585 -1.476 -6.699 1.00 87.06 202 TYR A C 1
ATOM 1567 O O . TYR A 1 202 ? -9.473 -0.736 -6.290 1.00 87.06 202 TYR A O 1
ATOM 1575 N N . GLY A 1 203 ? -7.334 -1.043 -6.847 1.00 76.38 203 GLY A N 1
ATOM 1576 C CA . GLY A 1 203 ? -6.850 0.268 -6.402 1.00 76.38 203 GLY A CA 1
ATOM 1577 C C . GLY A 1 203 ? -6.953 1.390 -7.430 1.00 76.38 203 GLY A C 1
ATOM 1578 O O . GLY A 1 203 ? -6.532 2.507 -7.145 1.00 76.38 203 GLY A O 1
ATOM 1579 N N . GLN A 1 204 ? -7.490 1.114 -8.625 1.00 81.12 204 GLN A N 1
ATOM 1580 C CA . GLN A 1 204 ? -7.774 2.118 -9.666 1.00 81.12 204 GLN A CA 1
ATOM 1581 C C . GLN A 1 204 ? -6.568 3.011 -10.034 1.00 81.12 204 GLN A C 1
ATOM 1583 O O . GLN A 1 204 ? -6.720 4.196 -10.313 1.00 81.12 204 GLN A O 1
ATOM 1588 N N . GLY A 1 205 ? -5.358 2.443 -10.034 1.00 67.75 205 GLY A N 1
ATOM 1589 C CA . GLY A 1 205 ? -4.121 3.174 -10.341 1.00 67.75 205 GLY A CA 1
ATOM 1590 C C . GLY A 1 205 ? -3.498 3.911 -9.151 1.00 67.75 205 GLY A C 1
ATOM 1591 O O . GLY A 1 205 ? -2.504 4.606 -9.325 1.00 67.75 205 GLY A O 1
ATOM 1592 N N . THR A 1 206 ? -4.043 3.748 -7.944 1.00 78.62 206 THR A N 1
ATOM 1593 C CA . THR A 1 206 ? -3.437 4.245 -6.703 1.00 78.62 206 THR A CA 1
ATOM 1594 C C . THR A 1 206 ? -2.626 3.148 -6.000 1.00 78.62 206 THR A C 1
ATOM 1596 O O . THR A 1 206 ? -2.717 1.965 -6.336 1.00 78.62 206 THR A O 1
ATOM 1599 N N . ARG A 1 207 ? -1.839 3.526 -4.983 1.00 83.38 207 ARG A N 1
ATOM 1600 C CA . ARG A 1 207 ? -1.108 2.583 -4.112 1.00 83.38 207 ARG A CA 1
ATOM 1601 C C . ARG A 1 207 ? -1.972 2.002 -2.991 1.00 83.38 207 ARG A C 1
ATOM 1603 O O . ARG A 1 207 ? -1.444 1.386 -2.066 1.00 83.38 207 ARG A O 1
ATOM 1610 N N . GLN A 1 208 ? -3.283 2.195 -3.060 1.00 87.50 208 GLN A N 1
ATOM 1611 C CA . GLN A 1 208 ? -4.229 1.750 -2.055 1.00 87.50 208 GLN A CA 1
ATOM 1612 C C . GLN A 1 208 ? -5.434 1.095 -2.726 1.00 87.50 208 GLN A C 1
ATOM 1614 O O . GLN A 1 208 ? -5.871 1.507 -3.792 1.00 87.50 208 GLN A O 1
ATOM 1619 N N . ALA A 1 209 ? -5.998 0.067 -2.107 1.00 89.19 209 ALA A N 1
ATOM 1620 C CA . ALA A 1 209 ? -7.254 -0.517 -2.547 1.00 89.19 209 ALA A CA 1
ATOM 1621 C C . ALA A 1 209 ? -8.161 -0.788 -1.359 1.00 89.19 209 ALA A C 1
ATOM 1623 O O . ALA A 1 209 ? -7.707 -1.296 -0.335 1.00 89.19 209 ALA A O 1
ATOM 1624 N N . THR A 1 210 ? -9.447 -0.500 -1.534 1.00 90.69 210 THR A N 1
ATOM 1625 C CA . THR A 1 210 ? -10.488 -0.851 -0.569 1.00 90.69 210 THR A CA 1
ATOM 1626 C C . THR A 1 210 ? -11.309 -2.003 -1.130 1.00 90.69 210 THR A C 1
ATOM 1628 O O . THR A 1 210 ? -11.886 -1.904 -2.212 1.00 90.69 210 THR A O 1
ATOM 1631 N N . ILE A 1 211 ? -11.345 -3.110 -0.396 1.00 89.88 211 ILE A N 1
ATOM 1632 C CA . ILE A 1 211 ? -12.038 -4.346 -0.749 1.00 89.88 211 ILE A CA 1
ATOM 1633 C C . ILE A 1 211 ? -12.955 -4.710 0.419 1.00 89.88 211 ILE A C 1
ATOM 1635 O O . ILE A 1 211 ? -12.524 -5.277 1.423 1.00 89.88 211 ILE A O 1
ATOM 1639 N N . GLY A 1 212 ? -14.237 -4.363 0.301 1.00 88.31 212 GLY A N 1
ATOM 1640 C CA . GLY A 1 212 ? -15.189 -4.515 1.401 1.00 88.31 212 GLY A CA 1
ATOM 1641 C C . GLY A 1 212 ? -14.780 -3.671 2.611 1.00 88.31 212 GLY A C 1
ATOM 1642 O O . GLY A 1 212 ? -14.636 -2.459 2.502 1.00 88.31 212 GLY A O 1
ATOM 1643 N N . GLU A 1 213 ? -14.593 -4.320 3.759 1.00 89.62 213 GLU A N 1
ATOM 1644 C CA . GLU A 1 213 ? -14.142 -3.687 5.009 1.00 89.62 213 GLU A CA 1
ATOM 1645 C C . GLU A 1 213 ? -12.616 -3.531 5.099 1.00 89.62 213 GLU A C 1
ATOM 1647 O O . GLU A 1 213 ? -12.115 -2.945 6.057 1.00 89.62 213 GLU A O 1
ATOM 1652 N N . TYR A 1 214 ? -11.868 -4.083 4.141 1.00 92.88 214 TYR A N 1
ATOM 1653 C CA . TYR A 1 214 ? -10.411 -4.105 4.159 1.00 92.88 214 TYR A CA 1
ATOM 1654 C C . TYR A 1 214 ? -9.850 -3.002 3.292 1.00 92.88 214 TYR A C 1
ATOM 1656 O O . TYR A 1 214 ? -10.269 -2.816 2.151 1.00 92.88 214 TYR A O 1
ATOM 1664 N N . THR A 1 215 ? -8.812 -2.364 3.796 1.00 92.31 215 THR A N 1
ATOM 1665 C CA . THR A 1 215 ? -8.002 -1.445 3.026 1.00 92.31 215 THR A CA 1
ATOM 1666 C C . THR A 1 215 ? -6.573 -1.940 3.012 1.00 92.31 215 THR A C 1
ATOM 1668 O O . THR A 1 215 ? -6.000 -2.279 4.047 1.00 92.31 215 THR A O 1
ATOM 1671 N N . ILE A 1 216 ? -6.011 -1.998 1.815 1.00 93.00 216 ILE A N 1
ATOM 1672 C CA . ILE A 1 216 ? -4.660 -2.461 1.540 1.00 93.00 216 ILE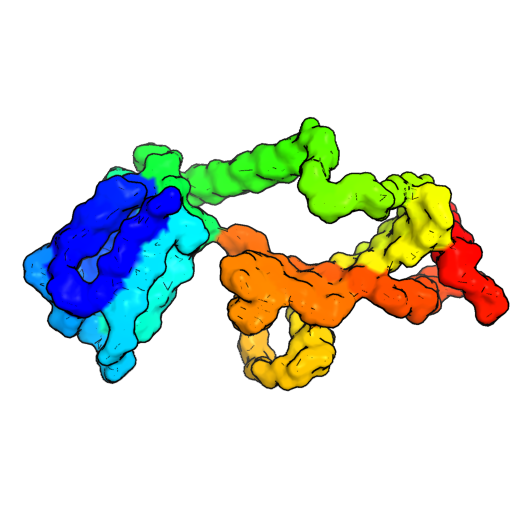 A CA 1
ATOM 1673 C C . ILE A 1 216 ? -3.889 -1.254 1.036 1.00 93.00 216 ILE A C 1
ATOM 1675 O O . ILE A 1 216 ? -4.302 -0.651 0.050 1.00 93.00 216 ILE A O 1
ATOM 1679 N N . ALA A 1 217 ? -2.782 -0.914 1.681 1.00 89.12 217 ALA A N 1
ATOM 1680 C CA . ALA A 1 217 ? -1.897 0.159 1.256 1.00 89.12 217 ALA A CA 1
ATOM 1681 C C . ALA A 1 217 ? -0.506 -0.405 0.970 1.00 89.12 217 ALA A C 1
ATOM 1683 O O . ALA A 1 217 ? 0.014 -1.244 1.707 1.00 89.12 217 ALA A O 1
ATOM 1684 N N . ILE A 1 218 ? 0.100 0.053 -0.119 1.00 82.69 218 ILE A N 1
ATOM 1685 C CA . ILE A 1 218 ? 1.486 -0.246 -0.450 1.00 82.69 218 ILE A CA 1
ATOM 1686 C C . ILE A 1 218 ? 2.293 0.992 -0.097 1.00 82.69 218 ILE A C 1
ATOM 1688 O O . ILE A 1 218 ? 2.283 1.978 -0.846 1.00 82.69 218 ILE A O 1
ATOM 1692 N N . ARG A 1 219 ? 3.040 0.930 1.012 1.00 80.69 219 ARG A N 1
ATOM 1693 C CA . ARG A 1 219 ? 4.042 1.957 1.299 1.00 80.69 219 ARG A CA 1
ATOM 1694 C C . ARG A 1 219 ? 4.969 2.089 0.103 1.00 80.69 219 ARG A C 1
ATOM 1696 O O . ARG A 1 219 ? 5.173 1.117 -0.635 1.00 80.69 219 ARG A O 1
ATOM 1703 N N . PRO A 1 220 ? 5.590 3.245 -0.100 1.00 61.03 220 PRO A N 1
ATOM 1704 C CA . PRO A 1 220 ? 6.610 3.375 -1.130 1.00 61.03 220 PRO A CA 1
ATOM 1705 C C . PRO A 1 220 ? 7.712 2.315 -1.017 1.00 61.03 220 PRO A C 1
ATOM 1707 O O . PRO A 1 220 ? 8.064 1.745 -2.045 1.00 61.03 220 PRO A O 1
ATOM 1710 N N . SER A 1 221 ? 8.037 1.880 0.215 1.00 66.31 221 SER A N 1
ATOM 1711 C CA . SER A 1 221 ? 8.904 0.725 0.523 1.00 66.31 221 SER A CA 1
ATOM 1712 C C . SER A 1 221 ? 8.541 -0.622 -0.086 1.00 66.31 221 SER A C 1
ATOM 1714 O O . SER A 1 221 ? 9.268 -1.614 0.016 1.00 66.31 221 SER A O 1
ATOM 1716 N N . GLY A 1 222 ? 7.378 -0.691 -0.723 1.00 68.06 222 GLY A N 1
ATOM 1717 C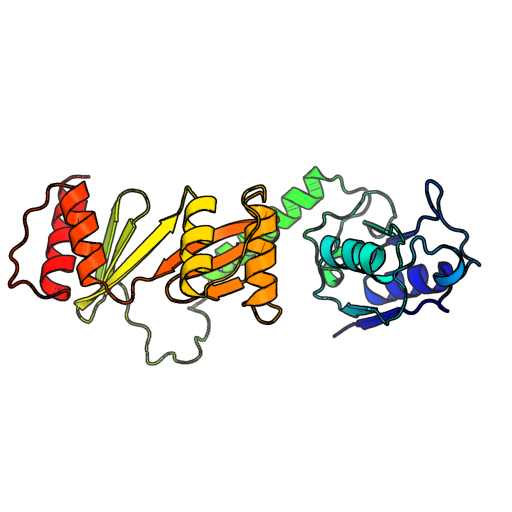 CA . GLY A 1 222 ? 6.752 -1.934 -1.129 1.00 68.06 222 GLY A CA 1
ATOM 1718 C C . GLY A 1 222 ? 6.287 -2.759 0.068 1.00 68.06 222 GLY A C 1
ATOM 1719 O O . GLY A 1 222 ? 5.837 -3.889 -0.125 1.00 68.06 222 GLY A O 1
ATOM 1720 N N . THR A 1 223 ? 6.392 -2.218 1.287 1.00 80.50 223 THR A N 1
ATOM 1721 C CA . THR A 1 223 ? 5.762 -2.794 2.472 1.00 80.50 223 THR A CA 1
ATOM 1722 C C . THR A 1 223 ? 4.259 -2.725 2.282 1.00 80.50 223 THR A C 1
ATOM 1724 O O . THR A 1 223 ? 3.714 -1.687 1.908 1.00 80.50 223 THR A O 1
ATOM 1727 N N . VAL A 1 224 ? 3.604 -3.856 2.507 1.00 84.25 224 VAL A N 1
ATOM 1728 C CA . VAL A 1 224 ? 2.152 -3.952 2.439 1.00 84.25 224 VAL A CA 1
ATOM 1729 C C . VAL A 1 224 ? 1.619 -3.776 3.841 1.00 84.25 224 VAL A C 1
ATOM 1731 O O . VAL A 1 224 ? 2.030 -4.492 4.751 1.00 84.25 224 VAL A O 1
ATOM 1734 N N . GLU A 1 225 ? 0.681 -2.860 3.984 1.00 88.75 225 GLU A N 1
ATOM 1735 C CA . GLU A 1 225 ? -0.109 -2.693 5.186 1.00 88.75 225 GLU A CA 1
ATOM 1736 C C . GLU A 1 225 ? -1.561 -2.974 4.887 1.00 88.75 225 GLU A C 1
ATOM 1738 O O . GLU A 1 225 ? -2.066 -2.732 3.787 1.00 88.75 225 GLU A O 1
ATOM 1743 N N . THR A 1 226 ? -2.240 -3.475 5.904 1.00 89.88 226 THR A N 1
ATOM 1744 C CA . THR A 1 226 ? -3.660 -3.758 5.821 1.00 89.88 226 THR A CA 1
ATOM 1745 C C . THR A 1 226 ? -4.338 -3.345 7.100 1.00 89.88 226 THR A C 1
ATOM 1747 O O . THR A 1 226 ? -3.910 -3.735 8.190 1.00 89.88 226 THR A O 1
ATOM 1750 N N . TYR A 1 227 ? -5.436 -2.628 6.948 1.00 90.62 227 TYR A N 1
ATOM 1751 C CA . TYR A 1 227 ? -6.334 -2.301 8.035 1.00 90.62 227 TYR A CA 1
ATOM 1752 C C . TYR A 1 227 ? -7.753 -2.695 7.656 1.00 90.62 227 TYR A C 1
ATOM 1754 O O . TYR A 1 227 ? -8.113 -2.729 6.481 1.00 90.62 227 TYR A O 1
ATOM 1762 N N . ARG A 1 228 ? -8.561 -3.017 8.660 1.00 90.75 228 ARG A N 1
ATOM 1763 C CA . ARG A 1 228 ? -9.981 -3.310 8.487 1.00 90.75 228 ARG A CA 1
ATOM 1764 C C . ARG A 1 228 ? -10.811 -2.324 9.285 1.00 90.75 228 ARG A C 1
ATOM 1766 O O . ARG A 1 228 ? -10.542 -2.113 10.466 1.00 90.75 228 ARG A O 1
ATOM 1773 N N . ILE A 1 229 ? -11.829 -1.770 8.641 1.00 88.06 229 ILE A N 1
ATOM 1774 C CA . ILE A 1 229 ? -12.849 -0.925 9.258 1.00 88.06 229 ILE A CA 1
ATOM 1775 C C . ILE A 1 229 ? -14.134 -1.743 9.306 1.00 88.06 229 ILE A C 1
ATOM 1777 O O . ILE A 1 229 ? -14.721 -2.044 8.269 1.00 88.06 229 ILE A O 1
ATOM 1781 N N . TYR A 1 230 ? -14.567 -2.134 10.503 1.00 84.69 230 TYR A N 1
ATOM 1782 C CA . TYR A 1 230 ? -15.742 -2.993 10.642 1.00 84.69 230 TYR A CA 1
ATOM 1783 C C . TYR A 1 230 ? -17.026 -2.203 10.373 1.00 84.69 230 TYR A C 1
ATOM 1785 O O . TYR A 1 230 ? -17.370 -1.294 11.126 1.00 84.69 230 TYR A O 1
ATOM 1793 N N . GLY A 1 231 ? -17.779 -2.598 9.347 1.00 82.31 231 GLY A N 1
ATOM 1794 C CA . GLY A 1 231 ? -19.148 -2.145 9.117 1.00 82.31 231 GLY A CA 1
ATOM 1795 C C . GLY A 1 231 ? -20.126 -2.774 10.111 1.00 82.31 231 GLY A C 1
ATOM 1796 O O . GLY A 1 231 ? -21.075 -2.124 10.549 1.00 82.31 231 GLY A O 1
ATOM 1797 N N . ASN A 1 232 ? -19.871 -4.017 10.541 1.00 84.00 232 ASN A N 1
ATOM 1798 C CA . ASN A 1 232 ? -20.602 -4.659 11.639 1.00 84.00 232 ASN A CA 1
ATOM 1799 C C . ASN A 1 232 ? -19.864 -4.515 12.983 1.00 84.00 232 ASN A C 1
ATOM 1801 O O . ASN A 1 232 ? -19.333 -5.480 13.543 1.00 84.00 232 ASN A O 1
ATOM 1805 N N . THR A 1 233 ? -19.859 -3.293 13.521 1.00 88.81 233 THR A N 1
ATOM 1806 C CA . THR A 1 233 ? -19.162 -2.931 14.765 1.00 88.81 233 THR A CA 1
ATOM 1807 C C . THR A 1 233 ? -19.536 -3.830 15.948 1.00 88.81 233 THR A C 1
ATOM 1809 O O . THR A 1 233 ? -18.673 -4.187 16.745 1.00 88.81 233 THR A O 1
ATOM 1812 N N . ILE A 1 234 ? -20.806 -4.239 16.081 1.00 89.88 234 ILE A N 1
ATOM 1813 C CA . ILE A 1 234 ? -21.244 -5.028 17.244 1.00 89.88 234 ILE A CA 1
ATOM 1814 C C . ILE A 1 234 ? -20.619 -6.427 17.263 1.00 89.88 234 ILE A C 1
ATOM 1816 O O . ILE A 1 234 ? -20.304 -6.932 18.337 1.00 89.88 234 ILE A O 1
ATOM 1820 N N . SER A 1 235 ? -20.392 -7.042 16.098 1.00 88.56 235 SER A N 1
ATOM 1821 C CA . SER A 1 235 ? -19.708 -8.336 16.024 1.00 88.56 235 SER A CA 1
ATOM 1822 C C . SER A 1 235 ? -18.252 -8.220 16.471 1.00 88.56 235 SER A C 1
ATOM 1824 O O . SER A 1 235 ? -17.793 -9.039 17.264 1.00 88.56 235 SER A O 1
ATOM 1826 N N . ALA A 1 236 ? -17.555 -7.173 16.021 1.00 91.75 236 ALA A N 1
ATOM 1827 C CA . ALA A 1 236 ? -16.164 -6.925 16.392 1.00 91.75 236 ALA A CA 1
ATOM 1828 C C . ALA A 1 236 ? -16.012 -6.679 17.902 1.00 91.75 236 ALA A C 1
ATOM 1830 O O . ALA A 1 236 ? -15.137 -7.251 18.545 1.00 91.75 236 ALA A O 1
ATOM 1831 N N . LEU A 1 237 ? -16.919 -5.901 18.504 1.00 94.00 237 LEU A N 1
ATOM 1832 C CA . LEU A 1 237 ? -16.917 -5.672 19.953 1.00 94.00 237 LEU A CA 1
ATOM 1833 C C . LEU A 1 237 ? -17.093 -6.972 20.754 1.00 94.00 237 LEU A C 1
ATOM 1835 O O . LEU A 1 237 ? -16.472 -7.123 21.802 1.00 94.00 237 LEU A O 1
ATOM 1839 N N . ARG A 1 238 ? -17.910 -7.922 20.273 1.00 93.94 238 ARG A N 1
ATOM 1840 C CA . ARG A 1 238 ? -18.104 -9.225 20.939 1.00 93.94 238 ARG A CA 1
ATOM 1841 C C . ARG A 1 238 ? -16.846 -10.083 20.896 1.00 93.94 238 ARG A C 1
ATOM 1843 O O . ARG A 1 238 ? -16.525 -10.718 21.896 1.00 93.94 238 ARG A O 1
ATOM 1850 N N . GLU A 1 239 ? -16.146 -10.088 19.765 1.00 91.81 239 GLU A N 1
ATOM 1851 C CA . GLU A 1 239 ? -14.861 -10.776 19.627 1.00 91.81 239 GLU A CA 1
ATOM 1852 C C . GLU A 1 239 ? -13.833 -10.204 20.610 1.00 91.81 239 GLU A C 1
ATOM 1854 O O . GLU A 1 239 ? -13.240 -10.942 21.396 1.00 91.81 239 GLU A O 1
ATOM 1859 N N . ILE A 1 240 ? -13.696 -8.875 20.637 1.00 93.56 240 ILE A N 1
ATOM 1860 C CA . ILE A 1 240 ? -12.756 -8.192 21.531 1.00 93.56 240 ILE A CA 1
ATOM 1861 C C . ILE A 1 240 ? -13.108 -8.453 22.999 1.00 93.56 240 ILE A C 1
ATOM 1863 O O . ILE A 1 240 ? -12.224 -8.772 23.790 1.00 93.56 240 ILE A O 1
ATOM 1867 N N . ALA A 1 241 ? -14.390 -8.371 23.364 1.00 94.19 241 ALA A N 1
ATOM 1868 C CA . ALA A 1 241 ? -14.850 -8.667 24.717 1.00 94.19 241 ALA A CA 1
ATOM 1869 C C . ALA A 1 241 ? -14.510 -10.102 25.145 1.00 94.19 241 ALA A C 1
ATOM 1871 O O . ALA A 1 241 ? -14.055 -10.304 26.269 1.00 94.19 241 ALA A O 1
ATOM 1872 N N . GLY A 1 242 ? -14.662 -11.081 24.245 1.00 93.12 242 GLY A N 1
ATOM 1873 C CA . GLY A 1 242 ? -14.244 -12.463 24.488 1.00 93.12 242 GLY A CA 1
ATOM 1874 C C . GLY A 1 242 ? -12.744 -12.585 24.767 1.00 93.12 242 GLY A C 1
ATOM 1875 O O . GLY A 1 242 ? -12.356 -13.267 25.713 1.00 93.12 242 GLY A O 1
ATOM 1876 N N . ASN A 1 243 ? -11.914 -11.861 24.010 1.00 90.94 243 ASN A N 1
ATOM 1877 C CA . ASN A 1 243 ? -10.457 -11.875 24.173 1.00 90.94 243 ASN A CA 1
ATOM 1878 C C . ASN A 1 243 ? -9.992 -11.294 25.518 1.00 90.94 243 ASN A C 1
ATOM 1880 O O . ASN A 1 243 ? -8.971 -11.731 26.043 1.00 90.94 243 ASN A O 1
ATOM 1884 N N . VAL A 1 244 ? -10.732 -10.334 26.085 1.00 92.00 244 VAL A N 1
ATOM 1885 C CA . VAL A 1 244 ? -10.398 -9.706 27.380 1.00 92.00 244 VAL A CA 1
ATOM 1886 C C . VAL A 1 244 ? -11.213 -10.246 28.557 1.00 92.00 244 VAL A C 1
ATOM 1888 O O . VAL A 1 244 ? -11.087 -9.742 29.670 1.00 92.00 244 VAL A O 1
ATOM 1891 N N . GLY A 1 245 ? -12.077 -11.240 28.331 1.00 91.94 245 GLY A N 1
ATOM 1892 C CA . GLY A 1 245 ? -12.96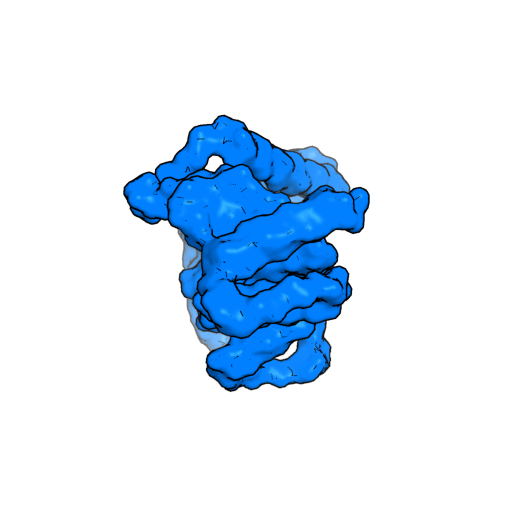2 -11.778 29.367 1.00 91.94 245 GLY A CA 1
ATOM 1893 C C . GLY A 1 245 ? -14.009 -10.779 29.877 1.00 91.94 245 GLY A C 1
ATOM 1894 O O . GLY A 1 245 ? -14.470 -10.893 31.013 1.00 91.94 245 GLY A O 1
ATOM 1895 N N . PHE A 1 246 ? -14.386 -9.789 29.065 1.00 93.81 246 PHE A N 1
ATOM 1896 C CA . PHE A 1 246 ? -15.391 -8.799 29.434 1.00 93.81 246 PHE A CA 1
ATOM 1897 C C . PHE A 1 246 ? -16.802 -9.358 29.231 1.00 93.81 246 PHE A C 1
ATOM 1899 O O . PHE A 1 246 ? -17.233 -9.645 28.112 1.00 93.81 246 PHE A O 1
ATOM 1906 N N . ASN A 1 247 ? -17.548 -9.476 30.328 1.00 93.25 247 ASN A N 1
ATOM 1907 C CA . ASN A 1 247 ? -18.947 -9.888 30.288 1.00 93.25 247 ASN A CA 1
ATOM 1908 C C . ASN A 1 247 ? -19.828 -8.740 29.779 1.00 93.25 247 ASN A C 1
ATOM 1910 O O . ASN A 1 247 ? -19.738 -7.612 30.262 1.00 93.25 247 ASN A O 1
ATOM 1914 N N . TYR A 1 248 ? -20.719 -9.041 28.835 1.00 91.62 248 TYR A N 1
ATOM 1915 C CA . TYR A 1 248 ? -21.646 -8.071 28.256 1.00 91.62 248 TYR A CA 1
ATOM 1916 C C . TYR A 1 248 ? -23.083 -8.591 28.272 1.00 91.62 248 TYR A C 1
ATOM 1918 O O . TYR A 1 248 ? -23.332 -9.797 28.221 1.00 91.62 248 TYR A O 1
ATOM 1926 N N . GLU A 1 249 ? -24.045 -7.671 28.312 1.00 89.88 249 GLU A N 1
ATOM 1927 C CA . GLU A 1 249 ? -25.464 -8.015 28.236 1.00 89.88 249 GLU A CA 1
ATOM 1928 C C . GLU A 1 249 ? -25.937 -8.023 26.772 1.00 89.88 249 GLU A C 1
ATOM 1930 O O . GLU A 1 249 ? -25.657 -7.074 26.034 1.00 89.88 249 GLU A O 1
ATOM 1935 N N . PRO A 1 250 ? -26.709 -9.036 26.328 1.00 87.56 250 PRO A N 1
ATOM 1936 C CA . PRO A 1 250 ? -27.226 -9.099 24.956 1.00 87.56 250 PRO A CA 1
ATOM 1937 C C . PRO A 1 250 ? -28.114 -7.913 24.551 1.00 87.56 250 PRO A C 1
ATOM 1939 O O . PRO A 1 250 ? -28.306 -7.664 23.363 1.00 87.56 250 PRO A O 1
ATOM 1942 N N . THR A 1 251 ? -28.671 -7.203 25.532 1.00 92.38 251 THR A N 1
ATOM 1943 C CA . THR A 1 251 ? -29.531 -6.025 25.361 1.00 92.38 251 THR A CA 1
ATOM 1944 C C . THR A 1 251 ? -28.749 -4.749 25.056 1.00 92.38 251 THR A C 1
ATOM 1946 O O . THR A 1 251 ? -29.346 -3.768 24.610 1.00 92.38 251 THR A O 1
ATOM 1949 N N . TRP A 1 252 ? -27.432 -4.720 25.290 1.00 92.00 252 TRP A N 1
ATOM 1950 C CA . TRP A 1 252 ? -26.630 -3.528 25.036 1.00 92.00 252 TRP A CA 1
ATOM 1951 C C . TRP A 1 252 ? -26.507 -3.260 23.539 1.00 92.00 252 TRP A C 1
ATOM 1953 O O . TRP A 1 252 ? -26.094 -4.113 22.751 1.00 92.00 252 TRP A O 1
ATOM 1963 N N . ASN A 1 253 ? -26.828 -2.026 23.152 1.00 91.25 253 ASN A N 1
ATOM 1964 C CA . ASN A 1 253 ? -26.557 -1.545 21.806 1.00 91.25 253 ASN A CA 1
ATOM 1965 C C . ASN A 1 253 ? -25.051 -1.272 21.617 1.00 91.25 253 ASN A C 1
ATOM 1967 O O . ASN A 1 253 ? -24.285 -1.199 22.581 1.00 91.25 253 ASN A O 1
ATOM 1971 N N . THR A 1 254 ? -24.627 -1.079 20.367 1.00 91.44 254 THR A N 1
ATOM 1972 C CA . THR A 1 254 ? -23.220 -0.852 19.999 1.00 91.44 254 THR A CA 1
ATOM 1973 C C . THR A 1 254 ? -22.578 0.308 20.765 1.00 91.44 254 THR A C 1
ATOM 1975 O O . THR A 1 254 ? -21.417 0.212 21.149 1.00 91.44 254 THR A O 1
ATOM 1978 N N . GLN A 1 255 ? -23.326 1.387 21.023 1.00 92.75 255 GLN A N 1
ATOM 1979 C CA . GLN A 1 255 ? -22.811 2.578 21.705 1.00 92.75 255 GLN A CA 1
ATOM 1980 C C . GLN A 1 255 ? -22.512 2.287 23.177 1.00 92.75 255 GLN A C 1
ATOM 1982 O O . GLN A 1 255 ? -21.401 2.525 23.653 1.00 92.75 255 GLN A O 1
ATOM 1987 N N . THR A 1 256 ? -23.490 1.725 23.892 1.00 92.56 256 THR A N 1
ATOM 1988 C CA . THR A 1 256 ? -23.352 1.352 25.302 1.00 92.56 256 THR A CA 1
ATOM 1989 C C . THR A 1 256 ? -22.272 0.294 25.481 1.00 92.56 256 THR A C 1
ATOM 1991 O O . THR A 1 256 ? -21.415 0.438 26.353 1.00 92.56 256 THR A O 1
ATOM 1994 N N . PHE A 1 257 ? -22.285 -0.740 24.637 1.00 95.44 257 PHE A N 1
ATOM 1995 C CA . PHE A 1 257 ? -21.318 -1.825 24.710 1.00 95.44 257 PHE A CA 1
ATOM 1996 C C . PHE A 1 257 ? -19.896 -1.331 24.426 1.00 95.44 257 PHE A C 1
ATOM 1998 O O . PHE A 1 257 ? -19.010 -1.529 25.255 1.00 95.44 257 PHE A O 1
ATOM 2005 N N . GLY A 1 258 ? -19.686 -0.619 23.316 1.00 94.38 258 GLY A N 1
ATOM 2006 C CA . GLY A 1 258 ? -18.371 -0.095 22.951 1.00 94.38 258 GLY A CA 1
ATOM 2007 C C . GLY A 1 258 ? -17.821 0.881 23.986 1.00 94.38 258 GLY A C 1
ATOM 2008 O O . GLY A 1 258 ? -16.656 0.788 24.357 1.00 94.38 258 GLY A O 1
ATOM 2009 N N . SER A 1 259 ? -18.670 1.761 24.528 1.00 95.69 259 SER A N 1
ATOM 2010 C CA . SER A 1 259 ? -18.270 2.682 25.594 1.00 95.69 259 SER A CA 1
ATOM 2011 C C . SER A 1 259 ? -17.784 1.956 26.845 1.00 95.69 259 SER A C 1
ATOM 2013 O O . SER A 1 259 ? -16.735 2.327 27.365 1.00 95.69 259 SER A O 1
ATOM 2015 N N . LYS A 1 260 ? -18.523 0.943 27.317 1.00 96.31 260 LYS A N 1
ATOM 2016 C CA . LYS A 1 260 ? -18.154 0.171 28.513 1.00 96.31 260 LYS A CA 1
ATOM 2017 C C . LYS A 1 260 ? -16.910 -0.687 28.290 1.00 96.31 260 LYS A C 1
ATOM 2019 O O . LYS A 1 260 ? -16.081 -0.788 29.184 1.00 96.31 260 LYS A O 1
ATOM 2024 N N . LEU A 1 261 ? -16.770 -1.278 27.103 1.00 95.75 261 LEU A N 1
ATOM 2025 C CA . LEU A 1 261 ? -15.604 -2.086 26.761 1.00 95.75 261 LEU A CA 1
ATOM 2026 C C . LEU A 1 261 ? -14.327 -1.235 26.698 1.00 95.75 261 LEU A C 1
ATOM 2028 O O . LEU A 1 261 ? -13.291 -1.661 27.196 1.00 95.75 261 LEU A O 1
ATOM 2032 N N . VAL A 1 262 ? -14.400 -0.019 26.143 1.00 95.75 262 VAL A N 1
ATOM 2033 C CA . VAL A 1 262 ? -13.269 0.927 26.146 1.00 95.75 262 VAL A CA 1
ATOM 2034 C C . VAL A 1 262 ? -12.849 1.298 27.568 1.00 95.75 262 VAL A C 1
ATOM 2036 O O . VAL A 1 262 ? -11.652 1.320 27.845 1.00 95.75 262 VAL A O 1
ATOM 2039 N N . ASP A 1 263 ? -13.808 1.559 28.464 1.00 95.75 263 ASP A N 1
ATOM 2040 C CA . ASP A 1 263 ? -13.507 1.856 29.873 1.00 95.75 263 ASP A CA 1
ATOM 2041 C C . ASP A 1 263 ? -12.815 0.665 30.537 1.00 95.75 263 ASP A C 1
ATOM 2043 O O . ASP A 1 263 ? -11.720 0.815 31.070 1.00 95.75 263 ASP A O 1
ATOM 2047 N N . PHE A 1 264 ? -13.381 -0.535 30.386 1.00 95.88 264 PHE A N 1
ATOM 2048 C CA . PHE A 1 264 ? -12.802 -1.760 30.927 1.00 95.88 264 PHE A CA 1
ATOM 2049 C C . PHE A 1 264 ? -11.368 -1.999 30.441 1.00 95.88 264 PHE A C 1
ATOM 2051 O O . PHE A 1 264 ? -10.490 -2.290 31.248 1.00 95.88 264 PHE A O 1
ATOM 2058 N N . ILE A 1 265 ? -11.103 -1.860 29.137 1.00 94.38 265 ILE A N 1
ATOM 2059 C CA . ILE A 1 265 ? -9.752 -2.059 28.596 1.00 94.38 265 ILE A CA 1
ATOM 2060 C C . ILE A 1 265 ? -8.785 -1.027 29.180 1.00 94.38 265 ILE A C 1
ATOM 2062 O O . ILE A 1 265 ? -7.680 -1.388 29.564 1.00 94.38 265 ILE A O 1
ATOM 2066 N N . ASN A 1 266 ? -9.176 0.246 29.260 1.00 93.12 266 ASN A N 1
ATOM 2067 C CA . ASN A 1 266 ? -8.292 1.291 29.777 1.00 93.12 266 ASN A CA 1
ATOM 2068 C C . ASN A 1 266 ? -8.046 1.187 31.290 1.00 93.12 266 ASN A C 1
ATOM 2070 O O . ASN A 1 266 ? -6.968 1.562 31.740 1.00 93.12 266 ASN A O 1
ATOM 2074 N N . GLU A 1 267 ? -9.006 0.675 32.058 1.00 92.81 267 GLU A N 1
ATOM 2075 C CA . GLU A 1 267 ? -8.871 0.439 33.502 1.00 92.81 267 GLU A CA 1
ATOM 2076 C C . GLU A 1 267 ? -7.978 -0.768 33.838 1.00 92.81 267 GLU A C 1
ATOM 2078 O O . GLU A 1 267 ? -7.443 -0.836 34.941 1.00 92.81 267 GLU A O 1
ATOM 2083 N N . ASN A 1 268 ? -7.802 -1.706 32.900 1.00 83.81 268 ASN A N 1
ATOM 2084 C CA . ASN A 1 268 ? -7.033 -2.945 33.084 1.00 83.81 268 ASN A CA 1
ATOM 2085 C C . ASN A 1 268 ? -5.727 -2.980 32.260 1.00 83.81 268 ASN A C 1
ATOM 2087 O O . ASN A 1 268 ? -5.216 -4.063 31.968 1.00 83.81 268 ASN A O 1
ATOM 2091 N N . LYS A 1 269 ? -5.215 -1.811 31.856 1.00 64.12 269 LYS A N 1
ATOM 2092 C CA . LYS A 1 269 ? -3.922 -1.652 31.170 1.00 64.12 269 LYS A CA 1
ATOM 2093 C C . LYS A 1 269 ? -2.733 -1.674 32.123 1.00 64.12 269 LYS A C 1
ATOM 2095 O O . LYS A 1 269 ? -2.863 -1.153 33.252 1.00 64.12 269 LYS A O 1
#

Foldseek 3Di:
DFKDKDAQQDFQLNVQVSLCVRQVWGKFKDQVPHTDDRRDTLNRSFDDPQEDDMDIQDQQQFQLNVQVCSCRHRVIGMFIGANQNQGTQDRLDGSNCSNVQDPPDDPVNNVVVVVVVVVVVVVCCVVDPHPPPPCPVPDFAFPAWFDDPQWIWTQTPVLDIKIKGWDPPLVVLLVVLCVLVVNDDDPPDDSLVSLVVQCVVAVPPAQWGDRPQKIWGQDSVSDITMMGIDPPQVVVLVVVCVVVVNDDDPPDDSSRSSVVSRVVNVVVD

Sequence (269 aa):
MKTFAIDGRLRVKTLKDHFKETFGGTLRVYNGKKKADDEATLASIRTGDTVSGQVECTENMTVGEFEQEMSDKFGIKVQVASPDDWVLALDEYTLSTVCDIPKNATKAKMQALLEQQYAADEAEVDGAAPAEVADADKYVPAKKSAILGEYIITVKANNSVEVFRIYDNVRASLREAAQTVGFQYDPDWNTRRFGLTLVKAYGQGTRQATIGEYTIAIRPSGTVETYRIYGNTISALREIAGNVGFNYEPTWNTQTFGSKLVDFINENK